Protein AF-A0A941V9C5-F1 (afdb_monomer_lite)

Secondary structure (DSSP, 8-state):
-HHHHHHHHHHHHHHHHHH-HHHHHHHHHHHHHHHHHHHHHHHHHHSTTS-HHHHHHHHHHHHHHHHHHHHHHHTS-HHHHHHHHHHHHHHHHHTTTT-SS--HHHHHHHHHHHHHHHHHHHHHHH--HHHHHHHHHHHHHHHHHHHHHHHHHHHHHHHHS-S-PPPTTEEEEEEEES---SHHHHHHHHHHHHHHHHHHHHHHT---PPEEEEEETTTEEEEEEEEHHHHHHHHHHHHHHHHHHHHT--TTS----S-TT--HHHHHHHHHHHHHHTT---SS--HHHHHHHHHHHHHHHHHHTT-SEEEETTEEEE--HHHHHHHHHS-------------PPPPP---------

Structure (mmCIF, N/CA/C/O backbone):
data_AF-A0A941V9C5-F1
#
_entry.id   AF-A0A941V9C5-F1
#
loop_
_atom_site.group_PDB
_atom_site.id
_atom_site.type_symbol
_atom_site.label_atom_id
_atom_site.label_alt_id
_atom_site.label_comp_id
_atom_site.label_asym_id
_atom_site.label_entity_id
_atom_site.label_seq_id
_atom_site.pdbx_PDB_ins_code
_atom_site.Cartn_x
_atom_site.Cartn_y
_atom_site.Cartn_z
_atom_site.occupancy
_atom_site.B_iso_or_equiv
_atom_site.auth_seq_id
_atom_site.auth_comp_id
_atom_site.auth_asym_id
_atom_site.auth_atom_id
_atom_site.pdbx_PDB_model_num
ATOM 1 N N . MET A 1 1 ? -16.749 6.839 3.064 1.00 51.66 1 MET A N 1
ATOM 2 C CA . MET A 1 1 ? -16.509 5.570 2.320 1.00 51.66 1 MET A CA 1
ATOM 3 C C . MET A 1 1 ? -15.604 5.764 1.098 1.00 51.66 1 MET A C 1
ATOM 5 O O . MET A 1 1 ? -14.561 5.126 1.047 1.00 51.66 1 MET A O 1
ATOM 9 N N . LEU A 1 2 ? -15.937 6.661 0.153 1.00 61.41 2 LEU A N 1
ATOM 10 C CA . LEU A 1 2 ? -15.158 6.871 -1.085 1.00 61.41 2 LEU A CA 1
ATOM 11 C C . LEU A 1 2 ? -13.709 7.350 -0.856 1.00 61.41 2 LEU A C 1
ATOM 13 O O . LEU A 1 2 ? -12.808 6.853 -1.522 1.00 61.41 2 LEU A O 1
ATOM 17 N N . GLN A 1 3 ? -13.457 8.274 0.083 1.00 67.88 3 GLN A N 1
ATOM 18 C CA . GLN A 1 3 ? -12.108 8.821 0.312 1.00 67.88 3 GLN A CA 1
ATOM 19 C C . GLN A 1 3 ? -11.153 7.808 0.959 1.00 67.88 3 GLN A C 1
ATOM 21 O O . GLN A 1 3 ? -10.037 7.635 0.476 1.00 67.88 3 GLN A O 1
ATOM 26 N N . THR A 1 4 ? -11.578 7.094 2.007 1.00 66.94 4 THR A N 1
ATOM 27 C CA . THR A 1 4 ? -10.776 6.028 2.638 1.00 66.94 4 THR A CA 1
ATOM 28 C C . THR A 1 4 ? -10.445 4.910 1.663 1.00 66.94 4 THR A C 1
ATOM 30 O O . THR A 1 4 ? -9.301 4.469 1.582 1.00 66.94 4 THR A O 1
ATOM 33 N N . GLN A 1 5 ? -11.449 4.443 0.915 1.00 70.50 5 GLN A N 1
ATOM 34 C CA . GLN A 1 5 ? -11.251 3.397 -0.081 1.00 70.50 5 GLN A CA 1
ATOM 35 C C . GLN A 1 5 ? -10.297 3.876 -1.174 1.00 70.50 5 GLN A C 1
ATOM 37 O O . GLN A 1 5 ? -9.420 3.119 -1.577 1.00 70.50 5 GLN A O 1
ATOM 42 N N . LEU A 1 6 ? -10.411 5.136 -1.605 1.00 75.44 6 LEU A N 1
ATOM 43 C CA . LEU A 1 6 ? -9.489 5.741 -2.560 1.00 75.44 6 LEU A CA 1
ATOM 44 C C . LEU A 1 6 ? -8.055 5.808 -2.015 1.00 75.44 6 LEU A C 1
ATOM 46 O O . LEU A 1 6 ? -7.141 5.364 -2.701 1.00 75.44 6 LEU A O 1
ATOM 50 N N . LEU A 1 7 ? -7.846 6.291 -0.788 1.00 78.06 7 LEU A N 1
ATOM 51 C CA . LEU A 1 7 ? -6.520 6.340 -0.159 1.00 78.06 7 LEU A CA 1
ATOM 52 C C . LEU A 1 7 ? -5.894 4.948 -0.030 1.00 78.06 7 LEU A C 1
ATOM 54 O O . LEU A 1 7 ? -4.760 4.753 -0.457 1.00 78.06 7 LEU A O 1
ATOM 58 N N . LYS A 1 8 ? -6.649 3.956 0.457 1.00 76.69 8 LYS A N 1
ATOM 59 C CA . LYS A 1 8 ? -6.178 2.563 0.549 1.00 76.69 8 LYS A CA 1
ATOM 60 C C . LYS A 1 8 ? -5.825 1.984 -0.821 1.00 76.69 8 LYS A C 1
ATOM 62 O O . LYS A 1 8 ? -4.818 1.294 -0.964 1.00 76.69 8 LYS A O 1
ATOM 67 N N . ARG A 1 9 ? -6.624 2.283 -1.851 1.00 78.31 9 ARG A N 1
ATOM 68 C CA . ARG A 1 9 ? -6.337 1.886 -3.242 1.00 78.31 9 ARG A CA 1
ATOM 69 C C . ARG A 1 9 ? -5.052 2.531 -3.749 1.00 78.31 9 ARG A C 1
ATOM 71 O O . ARG A 1 9 ? -4.238 1.840 -4.359 1.00 78.31 9 ARG A O 1
ATOM 78 N N . ILE A 1 10 ? -4.849 3.817 -3.469 1.00 83.75 10 ILE A N 1
ATOM 79 C CA . ILE A 1 10 ? -3.622 4.535 -3.823 1.00 83.75 10 ILE A CA 1
ATOM 80 C C . ILE A 1 10 ? -2.416 3.898 -3.129 1.00 83.75 10 ILE A C 1
ATOM 82 O O . ILE A 1 10 ? -1.437 3.583 -3.796 1.00 83.75 10 ILE A O 1
ATOM 86 N N . GLU A 1 11 ? -2.492 3.630 -1.826 1.00 83.88 11 GLU A N 1
ATOM 87 C CA . GLU A 1 11 ? -1.394 3.019 -1.067 1.00 83.88 11 GLU A CA 1
ATOM 88 C C . GLU A 1 11 ? -1.059 1.611 -1.547 1.00 83.88 11 GLU A C 1
ATOM 90 O O . GLU A 1 11 ? 0.110 1.300 -1.762 1.00 83.88 11 GLU A O 1
ATOM 95 N N . LYS A 1 12 ? -2.075 0.784 -1.804 1.00 83.19 12 LYS A N 1
ATOM 96 C CA . LYS A 1 12 ? -1.882 -0.549 -2.384 1.00 83.19 12 LYS A CA 1
ATOM 97 C C . LYS A 1 12 ? -1.238 -0.478 -3.771 1.00 83.19 12 LYS A C 1
ATOM 99 O O . LYS A 1 12 ? -0.392 -1.307 -4.092 1.00 83.19 12 LYS A O 1
ATOM 104 N N . THR A 1 13 ? -1.609 0.515 -4.578 1.00 84.75 13 THR A N 1
ATOM 105 C CA . THR A 1 13 ? -1.026 0.724 -5.913 1.00 84.75 13 THR A CA 1
ATOM 106 C C . THR A 1 13 ? 0.430 1.175 -5.824 1.00 84.75 13 THR A C 1
ATOM 108 O O . THR A 1 13 ? 1.279 0.637 -6.530 1.00 84.75 13 THR A O 1
ATOM 111 N N . LEU A 1 14 ? 0.741 2.112 -4.925 1.00 87.75 14 LEU A N 1
ATOM 112 C CA . LEU A 1 14 ? 2.112 2.552 -4.659 1.00 87.75 14 LEU A CA 1
ATOM 113 C C . LEU A 1 14 ? 2.981 1.403 -4.128 1.00 87.75 14 LEU A C 1
ATOM 115 O O . LEU A 1 14 ? 4.119 1.253 -4.559 1.00 87.75 14 LEU A O 1
ATOM 119 N N . ALA A 1 15 ? 2.439 0.551 -3.254 1.00 86.31 15 ALA A N 1
ATOM 120 C CA . ALA A 1 15 ? 3.135 -0.637 -2.766 1.00 86.31 15 ALA A CA 1
ATOM 121 C C . ALA A 1 15 ? 3.406 -1.655 -3.886 1.00 86.31 15 ALA A C 1
ATOM 123 O O . ALA A 1 15 ? 4.503 -2.199 -3.959 1.00 86.31 15 ALA A O 1
ATOM 124 N N . ALA A 1 16 ? 2.445 -1.882 -4.789 1.00 86.44 16 ALA A N 1
ATOM 125 C CA . ALA A 1 16 ? 2.638 -2.754 -5.949 1.00 86.44 16 ALA A CA 1
ATOM 126 C C . ALA A 1 16 ? 3.705 -2.212 -6.918 1.00 86.44 16 ALA A C 1
ATOM 128 O O . ALA A 1 16 ? 4.501 -2.984 -7.444 1.00 86.44 16 ALA A O 1
ATOM 129 N N . LEU A 1 17 ? 3.756 -0.889 -7.121 1.00 88.31 17 LEU A N 1
ATOM 130 C CA . LEU A 1 17 ? 4.821 -0.238 -7.891 1.00 88.31 17 LEU A CA 1
ATOM 131 C C . LEU A 1 17 ? 6.190 -0.415 -7.223 1.00 88.31 17 LEU A C 1
ATOM 133 O O . LEU A 1 17 ? 7.153 -0.755 -7.902 1.00 88.31 17 LEU A O 1
ATOM 137 N N . ALA A 1 18 ? 6.268 -0.230 -5.903 1.00 87.38 18 ALA A N 1
ATOM 138 C CA . ALA A 1 18 ? 7.507 -0.393 -5.144 1.00 87.38 18 ALA A CA 1
ATOM 139 C C . ALA A 1 18 ? 8.011 -1.846 -5.123 1.00 87.38 18 ALA A C 1
ATOM 141 O O . ALA A 1 18 ? 9.217 -2.069 -5.124 1.00 87.38 18 ALA A O 1
ATOM 142 N N . ALA A 1 19 ? 7.104 -2.827 -5.134 1.00 87.62 19 ALA A N 1
ATOM 143 C CA . ALA A 1 19 ? 7.446 -4.249 -5.157 1.00 87.62 19 ALA A CA 1
ATOM 144 C C . ALA A 1 19 ? 8.010 -4.728 -6.510 1.00 87.62 19 ALA A C 1
ATOM 146 O O . ALA A 1 19 ? 8.668 -5.764 -6.559 1.00 87.62 19 ALA A O 1
ATOM 147 N N . ALA A 1 20 ? 7.786 -3.986 -7.602 1.00 90.38 20 ALA A N 1
ATOM 148 C CA . ALA A 1 20 ? 8.291 -4.305 -8.940 1.00 90.38 20 ALA A CA 1
ATOM 149 C C . ALA A 1 20 ? 9.763 -3.864 -9.118 1.00 90.38 20 ALA A C 1
ATOM 151 O O . ALA A 1 20 ? 10.105 -3.048 -9.987 1.00 90.38 20 ALA A O 1
ATOM 152 N N . GLU A 1 21 ? 10.641 -4.360 -8.241 1.00 89.88 21 GLU A N 1
ATOM 153 C CA . GLU A 1 21 ? 12.050 -3.964 -8.179 1.00 89.88 21 GLU A CA 1
ATOM 154 C C . GLU A 1 21 ? 12.817 -4.359 -9.446 1.00 89.88 21 GLU A C 1
ATOM 156 O O . GLU A 1 21 ? 13.551 -3.534 -9.998 1.00 89.88 21 GLU A O 1
ATOM 161 N N . THR A 1 22 ? 12.633 -5.586 -9.946 1.00 90.88 22 THR A N 1
ATOM 162 C CA . THR A 1 22 ? 13.331 -6.064 -11.148 1.00 90.88 22 THR A CA 1
ATOM 163 C C . THR A 1 22 ? 12.905 -5.254 -12.366 1.00 90.88 22 THR A C 1
ATOM 165 O O . THR A 1 22 ? 13.758 -4.803 -13.129 1.00 90.88 22 THR A O 1
ATOM 168 N N . LEU A 1 23 ? 11.602 -5.016 -12.543 1.00 92.81 23 LEU A N 1
ATOM 169 C CA . LEU A 1 23 ? 11.064 -4.179 -13.613 1.00 92.81 23 LEU A CA 1
ATOM 170 C C . LEU A 1 23 ? 11.695 -2.786 -13.586 1.00 92.81 23 LEU A C 1
ATOM 172 O O . LEU A 1 23 ? 12.195 -2.320 -14.612 1.00 92.81 23 LEU A O 1
ATOM 176 N N . THR A 1 24 ? 11.723 -2.149 -12.416 1.00 91.50 24 THR A N 1
ATOM 177 C CA . THR A 1 24 ? 12.299 -0.809 -12.249 1.00 91.50 24 THR A CA 1
ATOM 178 C C . THR A 1 24 ? 13.790 -0.802 -12.591 1.00 91.50 24 THR A C 1
ATOM 180 O O . THR A 1 24 ? 14.239 0.028 -13.383 1.00 91.50 24 THR A O 1
ATOM 183 N N . GLN A 1 25 ? 14.554 -1.779 -12.094 1.00 91.25 25 GLN A N 1
ATOM 184 C CA . GLN A 1 25 ? 15.984 -1.917 -12.386 1.00 91.25 25 GLN A CA 1
ATOM 185 C C . GLN A 1 25 ? 16.270 -2.143 -13.878 1.00 91.25 25 GLN A C 1
ATOM 187 O O . GLN A 1 25 ? 17.200 -1.539 -14.426 1.00 91.25 25 GLN A O 1
ATOM 192 N N . VAL A 1 26 ? 15.485 -2.994 -14.550 1.00 92.12 26 VAL A N 1
ATOM 193 C CA . VAL A 1 26 ? 15.603 -3.251 -15.996 1.00 92.12 26 VAL A CA 1
ATOM 194 C C . VAL A 1 26 ? 15.341 -1.966 -16.767 1.00 92.12 26 VAL A C 1
ATOM 196 O O . VAL A 1 26 ? 16.162 -1.550 -17.586 1.00 92.12 26 VAL A O 1
ATOM 199 N N . VAL A 1 27 ? 14.205 -1.326 -16.494 1.00 93.69 27 VAL A N 1
ATOM 200 C CA . VAL A 1 27 ? 13.772 -0.105 -17.171 1.00 93.69 27 VAL A CA 1
ATOM 201 C C . VAL A 1 27 ? 14.797 1.012 -16.975 1.00 93.69 27 VAL A C 1
ATOM 203 O O . VAL A 1 27 ? 15.151 1.694 -17.938 1.00 93.69 27 VAL A O 1
ATOM 206 N N . ASP A 1 28 ? 15.343 1.176 -15.772 1.00 92.62 28 ASP A N 1
ATOM 207 C CA . ASP A 1 28 ? 16.386 2.163 -15.494 1.00 92.62 28 ASP A CA 1
ATOM 208 C C . ASP A 1 28 ? 17.701 1.859 -16.209 1.00 92.62 28 ASP A C 1
ATOM 210 O O . ASP A 1 28 ? 18.334 2.765 -16.759 1.00 92.62 28 ASP A O 1
ATOM 214 N N . SER A 1 29 ? 18.111 0.593 -16.240 1.00 91.06 29 SER A N 1
ATOM 215 C CA . SER A 1 29 ? 19.347 0.181 -16.908 1.00 91.06 29 SER A CA 1
ATOM 216 C C . SER A 1 29 ? 19.268 0.399 -18.420 1.00 91.06 29 SER A C 1
ATOM 218 O O . SER A 1 29 ? 20.209 0.920 -19.018 1.00 91.06 29 SER A O 1
ATOM 220 N N . ILE A 1 30 ? 18.124 0.090 -19.035 1.00 92.75 30 ILE A N 1
ATOM 221 C CA . ILE A 1 30 ? 17.880 0.343 -20.462 1.00 92.75 30 ILE A CA 1
ATOM 222 C C . ILE A 1 30 ? 17.760 1.850 -20.743 1.00 92.75 30 ILE A C 1
ATOM 224 O O . ILE A 1 30 ? 18.237 2.333 -21.769 1.00 92.75 30 ILE A O 1
ATOM 228 N N . ASN A 1 31 ? 17.200 2.637 -19.822 1.00 91.06 31 ASN A N 1
ATOM 229 C CA . ASN A 1 31 ? 17.161 4.092 -19.979 1.00 91.06 31 ASN A CA 1
ATOM 230 C C . ASN A 1 31 ? 18.547 4.745 -19.938 1.00 91.06 31 ASN A C 1
ATOM 232 O O . ASN A 1 31 ? 18.793 5.679 -20.696 1.00 91.06 31 ASN A O 1
ATOM 236 N N . LYS A 1 32 ? 19.492 4.228 -19.145 1.00 90.50 32 LYS A N 1
ATOM 237 C CA . LYS A 1 32 ? 20.888 4.704 -19.194 1.00 90.50 32 LYS A CA 1
ATOM 238 C C . LYS A 1 32 ? 21.515 4.493 -20.579 1.00 90.50 32 LYS A C 1
ATOM 240 O O . LYS A 1 32 ? 22.252 5.351 -21.060 1.00 90.50 32 LYS A O 1
ATOM 245 N N . ILE A 1 33 ? 21.187 3.381 -21.241 1.00 90.00 33 ILE A N 1
ATOM 246 C CA . ILE A 1 33 ? 21.605 3.097 -22.624 1.00 90.00 33 ILE A CA 1
ATOM 247 C C . ILE A 1 33 ? 20.986 4.126 -23.583 1.00 90.00 33 ILE A C 1
ATOM 249 O O . ILE A 1 33 ? 21.688 4.683 -24.427 1.00 90.00 33 ILE A O 1
ATOM 253 N N . ASN A 1 34 ? 19.699 4.441 -23.414 1.00 89.75 34 ASN A N 1
ATOM 254 C CA . ASN A 1 34 ? 19.008 5.471 -24.192 1.00 89.75 34 ASN A CA 1
ATOM 255 C C . ASN A 1 34 ? 19.668 6.856 -24.077 1.00 89.75 34 ASN A C 1
ATOM 257 O O . ASN A 1 3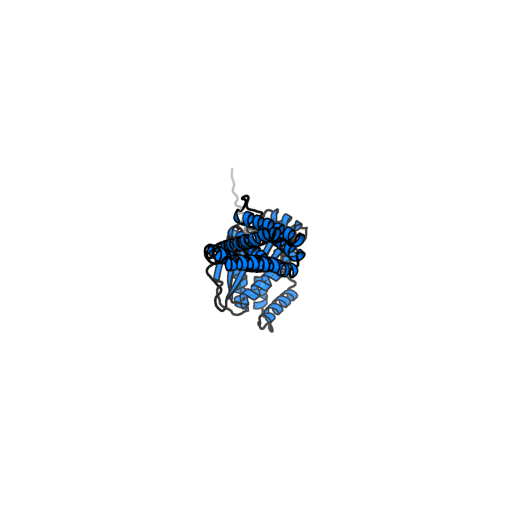4 ? 19.835 7.552 -25.077 1.00 89.75 34 ASN A O 1
ATOM 261 N N . ASP A 1 35 ? 20.066 7.260 -22.870 1.00 89.06 35 ASP A N 1
ATOM 262 C CA . ASP A 1 35 ? 20.742 8.541 -22.648 1.00 89.06 35 ASP A CA 1
ATOM 263 C C . ASP A 1 35 ? 22.095 8.598 -23.372 1.00 89.06 35 ASP A C 1
ATOM 265 O O . ASP A 1 35 ? 22.430 9.621 -23.981 1.00 89.06 35 ASP A O 1
ATOM 269 N N . GLY A 1 36 ? 22.823 7.476 -23.402 1.00 88.75 36 GLY A N 1
ATOM 270 C CA . GLY A 1 36 ? 24.022 7.307 -24.225 1.00 88.75 36 GLY A CA 1
ATOM 271 C C . GLY A 1 36 ? 23.734 7.487 -25.719 1.00 88.75 36 GLY A C 1
ATOM 272 O O . GLY A 1 36 ? 24.392 8.291 -26.380 1.00 88.75 36 GLY A O 1
ATOM 273 N N . ILE A 1 37 ? 22.698 6.822 -26.243 1.00 88.69 37 ILE A N 1
ATOM 274 C CA . ILE A 1 37 ? 22.283 6.948 -27.653 1.00 88.69 37 ILE A CA 1
ATOM 275 C C . ILE A 1 37 ? 21.905 8.397 -27.985 1.00 88.69 37 ILE A C 1
ATOM 277 O O . ILE A 1 37 ? 22.356 8.942 -28.990 1.00 88.69 37 ILE A O 1
ATOM 281 N N . LYS A 1 38 ? 21.120 9.065 -27.132 1.00 88.94 38 LYS A N 1
ATOM 282 C CA . LYS A 1 38 ? 20.740 10.475 -27.323 1.00 88.94 38 LYS A CA 1
ATOM 283 C C . LYS A 1 38 ? 21.950 11.405 -27.328 1.00 88.94 38 LYS A C 1
ATOM 285 O O . LYS A 1 38 ? 21.958 12.375 -28.086 1.00 88.94 38 LYS A O 1
ATOM 290 N N . SER A 1 39 ? 22.947 11.146 -26.483 1.00 89.50 39 SER A N 1
ATOM 291 C CA . SER A 1 39 ? 24.195 11.915 -26.455 1.00 89.50 39 SER A CA 1
ATOM 292 C C . SER A 1 39 ? 24.949 11.797 -27.783 1.00 89.50 39 SER A C 1
ATOM 294 O O . SER A 1 39 ? 25.317 12.812 -28.379 1.00 89.50 39 SER A O 1
ATOM 296 N N . GLU A 1 40 ? 25.084 10.577 -28.306 1.00 89.25 40 GLU A N 1
ATOM 297 C CA . GLU A 1 40 ? 25.742 10.329 -29.594 1.00 89.25 40 GLU A CA 1
ATOM 298 C C . GLU A 1 40 ? 24.956 10.905 -30.777 1.00 89.25 40 GLU A C 1
ATOM 300 O O . GLU A 1 40 ? 25.535 11.537 -31.658 1.00 89.25 40 GLU A O 1
ATOM 305 N N . LEU A 1 41 ? 23.624 10.803 -30.774 1.00 87.31 41 LEU A N 1
ATOM 306 C CA . LEU A 1 41 ? 22.784 11.437 -31.796 1.00 87.31 41 LEU A CA 1
ATOM 307 C C . LEU A 1 41 ? 22.931 12.966 -31.793 1.00 87.31 41 LEU A C 1
ATOM 309 O O . LEU A 1 41 ? 22.995 13.583 -32.857 1.00 87.31 41 LEU A O 1
ATOM 313 N N . LYS A 1 42 ? 23.044 13.596 -30.614 1.00 87.00 42 LYS A N 1
ATOM 314 C CA . LYS A 1 42 ? 23.348 15.034 -30.506 1.00 87.00 42 LYS A CA 1
ATOM 315 C C . LYS A 1 42 ? 24.740 15.363 -31.048 1.00 87.00 42 LYS A C 1
ATOM 317 O O . LYS A 1 42 ? 24.900 16.415 -31.664 1.00 87.00 42 LYS A O 1
ATOM 322 N N . SER A 1 43 ? 25.732 14.496 -30.830 1.00 85.38 43 SER A N 1
ATOM 323 C CA . SER A 1 43 ? 27.075 14.638 -31.412 1.00 85.38 43 SER A CA 1
ATOM 324 C C . SER A 1 43 ? 27.022 14.590 -32.941 1.00 85.38 43 SER A C 1
ATOM 326 O O . SER A 1 43 ? 27.560 15.482 -33.597 1.00 85.38 43 SER A O 1
ATOM 328 N N . ILE A 1 44 ? 26.295 13.625 -33.511 1.00 85.75 44 ILE A N 1
ATOM 329 C CA . ILE A 1 44 ? 26.090 13.503 -34.961 1.00 85.75 44 ILE A CA 1
ATOM 330 C C . ILE A 1 44 ? 25.428 14.766 -35.515 1.00 85.75 44 ILE A C 1
ATOM 332 O O . ILE A 1 44 ? 25.960 15.375 -36.438 1.00 85.75 44 ILE A O 1
ATOM 336 N N . ALA A 1 45 ? 24.321 15.206 -34.910 1.00 84.25 45 ALA A N 1
ATOM 337 C CA . ALA A 1 45 ? 23.566 16.375 -35.359 1.00 84.25 45 ALA A CA 1
ATOM 338 C C . ALA A 1 45 ? 24.370 17.687 -35.304 1.00 84.25 45 ALA A C 1
ATOM 340 O O . ALA A 1 45 ? 24.146 18.581 -36.114 1.00 84.25 45 ALA A O 1
ATOM 341 N N . ARG A 1 46 ? 25.310 17.822 -34.358 1.00 81.94 46 ARG A N 1
ATOM 342 C CA . ARG A 1 46 ? 26.177 19.009 -34.232 1.00 81.94 46 ARG A CA 1
ATOM 343 C C . ARG A 1 46 ? 27.361 18.996 -35.198 1.00 81.94 46 ARG A C 1
ATOM 345 O O . ARG A 1 46 ? 27.839 20.061 -35.574 1.00 81.94 46 ARG A O 1
ATOM 352 N N . ASN A 1 47 ? 27.833 17.812 -35.584 1.00 74.31 47 ASN A N 1
ATOM 353 C CA . ASN A 1 47 ? 29.038 17.629 -36.394 1.00 74.31 47 ASN A CA 1
ATOM 354 C C . ASN A 1 47 ? 28.738 17.328 -37.876 1.00 74.31 47 ASN A C 1
ATOM 356 O O . ASN A 1 47 ? 29.654 16.987 -38.618 1.00 74.31 47 ASN A O 1
ATOM 360 N N . THR A 1 48 ? 27.493 17.496 -38.342 1.00 63.00 48 THR A N 1
ATOM 361 C CA . THR A 1 48 ? 27.070 17.169 -39.722 1.00 63.00 48 THR A CA 1
ATOM 362 C C . THR A 1 48 ? 27.870 17.874 -40.824 1.00 63.00 48 THR A C 1
ATOM 364 O O . THR A 1 48 ? 27.869 17.403 -41.955 1.00 63.00 48 THR A O 1
ATOM 367 N N . ASN A 1 49 ? 28.584 18.961 -40.504 1.00 63.69 49 ASN A N 1
ATOM 368 C CA . ASN A 1 49 ? 29.369 19.746 -41.465 1.00 63.69 49 ASN A CA 1
ATOM 369 C C . ASN A 1 49 ? 30.890 19.692 -41.232 1.00 63.69 49 ASN A C 1
ATOM 371 O O . ASN A 1 49 ? 31.633 20.359 -41.951 1.00 63.69 49 ASN A O 1
ATOM 375 N N . GLN A 1 50 ? 31.375 18.957 -40.224 1.00 59.03 50 GLN A N 1
ATOM 376 C CA . GLN A 1 50 ? 32.797 18.923 -39.880 1.00 59.03 50 GLN A CA 1
ATOM 377 C C . GLN A 1 50 ? 33.245 17.499 -39.546 1.00 59.03 50 GLN A C 1
ATOM 379 O O . GLN A 1 50 ? 32.957 16.981 -38.471 1.00 59.03 50 GLN A O 1
ATOM 384 N N . ASP A 1 51 ? 34.040 16.943 -40.463 1.00 66.00 51 ASP A N 1
ATOM 385 C CA . ASP A 1 51 ? 34.857 15.740 -40.287 1.00 66.00 51 ASP A CA 1
ATOM 386 C C . ASP A 1 51 ? 34.079 14.405 -40.266 1.00 66.00 51 ASP A C 1
ATOM 388 O O . ASP A 1 51 ? 33.511 13.983 -39.257 1.00 66.00 51 ASP A O 1
ATOM 392 N N . GLY A 1 52 ? 34.098 13.694 -41.402 1.00 70.44 52 GLY A N 1
ATOM 393 C CA . GLY A 1 52 ? 33.447 12.386 -41.566 1.00 70.44 52 GLY A CA 1
ATOM 394 C C . GLY A 1 52 ? 33.947 11.314 -40.589 1.00 70.44 52 GLY A C 1
ATOM 395 O O . GLY A 1 52 ? 33.220 10.364 -40.296 1.00 70.44 52 GLY A O 1
ATOM 396 N N . SER A 1 53 ? 35.141 11.493 -40.011 1.00 77.19 53 SER A N 1
ATOM 397 C CA . SER A 1 53 ? 35.656 10.612 -38.960 1.00 77.19 53 SER A CA 1
ATOM 398 C C . SER A 1 53 ? 34.837 10.702 -37.664 1.00 77.19 53 SER A C 1
ATOM 400 O O . SER A 1 53 ? 34.586 9.682 -37.024 1.00 77.19 53 SER A O 1
ATOM 402 N N . LYS A 1 54 ? 34.329 11.890 -37.300 1.00 77.69 54 LYS A N 1
ATOM 403 C CA . LYS A 1 54 ? 33.496 12.087 -36.100 1.00 77.69 54 LYS A CA 1
ATOM 404 C C . LYS A 1 54 ? 32.115 11.466 -36.252 1.00 77.69 54 LYS A C 1
ATOM 406 O O . LYS A 1 54 ? 31.621 10.852 -35.310 1.00 77.69 54 LYS A O 1
ATOM 411 N N . PHE A 1 55 ? 31.523 11.583 -37.442 1.00 80.88 55 PHE A N 1
ATOM 412 C CA . PHE A 1 55 ? 30.268 10.909 -37.772 1.00 80.88 55 PHE A CA 1
ATOM 413 C C . PHE A 1 55 ? 30.402 9.390 -37.610 1.00 80.88 55 PHE A C 1
ATOM 415 O O . PHE A 1 55 ? 29.610 8.767 -36.901 1.00 80.88 55 PHE A O 1
ATOM 422 N N . GLN A 1 56 ? 31.446 8.806 -38.209 1.00 83.56 56 GLN A N 1
ATOM 423 C CA . GLN A 1 56 ? 31.688 7.368 -38.136 1.00 83.56 56 GLN A CA 1
ATOM 424 C C . GLN A 1 56 ? 31.955 6.902 -36.699 1.00 83.56 56 GLN A C 1
ATOM 426 O O . GLN A 1 56 ? 31.450 5.859 -36.288 1.00 83.56 56 GLN A O 1
ATOM 431 N N . ASN A 1 57 ? 32.699 7.687 -35.914 1.00 86.44 57 ASN A N 1
ATOM 432 C CA . ASN A 1 57 ? 32.971 7.377 -34.512 1.00 86.44 57 ASN A CA 1
ATOM 433 C C . ASN A 1 57 ? 31.686 7.350 -33.674 1.00 86.44 57 ASN A C 1
ATOM 435 O O . ASN A 1 57 ? 31.464 6.373 -32.965 1.00 86.44 57 ASN A O 1
ATOM 439 N N . SER A 1 58 ? 30.805 8.349 -33.797 1.00 85.56 58 SER A N 1
ATOM 440 C CA . SER A 1 58 ? 29.525 8.343 -33.072 1.00 85.56 58 SER A CA 1
ATOM 441 C C . SER A 1 58 ? 28.585 7.218 -33.532 1.00 85.56 58 SER A C 1
ATOM 443 O O . SER A 1 58 ? 27.917 6.607 -32.700 1.00 85.56 58 SER A O 1
ATOM 445 N N . ALA A 1 59 ? 28.565 6.870 -34.824 1.00 84.06 59 ALA A N 1
ATOM 446 C CA . ALA A 1 59 ? 27.803 5.717 -35.316 1.00 84.06 59 ALA A CA 1
ATOM 447 C C . ALA A 1 59 ? 28.322 4.385 -34.732 1.00 84.06 59 ALA A C 1
ATOM 449 O O . ALA A 1 59 ? 27.539 3.555 -34.264 1.00 84.06 59 ALA A O 1
ATOM 450 N N . ASN A 1 60 ? 29.645 4.206 -34.680 1.00 87.06 60 ASN A N 1
ATOM 451 C CA . ASN A 1 60 ? 30.275 3.042 -34.053 1.00 87.06 60 ASN A CA 1
ATOM 452 C C . ASN A 1 60 ? 30.011 2.994 -32.533 1.00 87.06 60 ASN A C 1
ATOM 454 O O . ASN A 1 60 ? 29.798 1.913 -31.972 1.00 87.06 60 ASN A O 1
ATOM 458 N N . SER A 1 61 ? 29.971 4.153 -31.866 1.00 88.19 61 SER A N 1
ATOM 459 C CA . SER A 1 61 ? 29.602 4.263 -30.450 1.00 88.19 61 SER A CA 1
ATOM 460 C C . SER A 1 61 ? 28.164 3.817 -30.205 1.00 88.19 61 SER A C 1
ATOM 462 O O . SER A 1 61 ? 27.932 3.039 -29.284 1.00 88.19 61 SER A O 1
ATOM 464 N N . ILE A 1 62 ? 27.204 4.218 -31.048 1.00 87.12 62 ILE A N 1
ATOM 465 C CA . ILE A 1 62 ? 25.808 3.756 -30.946 1.00 87.12 62 ILE A CA 1
ATOM 466 C C . ILE A 1 62 ? 25.734 2.230 -31.071 1.00 87.12 62 ILE A C 1
ATOM 468 O O . ILE A 1 62 ? 25.077 1.587 -30.253 1.00 87.12 62 ILE A O 1
ATOM 472 N N . HIS A 1 63 ? 26.447 1.630 -32.029 1.00 85.25 63 HIS A N 1
ATOM 473 C CA . HIS A 1 63 ? 26.509 0.169 -32.145 1.00 85.25 63 HIS A CA 1
ATOM 474 C C . HIS A 1 63 ? 27.084 -0.499 -30.890 1.00 85.25 63 HIS A C 1
ATOM 476 O O . HIS A 1 63 ? 26.546 -1.506 -30.433 1.00 85.25 63 HIS A O 1
ATOM 482 N N . SER A 1 64 ? 28.133 0.077 -30.302 1.00 86.06 64 SER A N 1
ATOM 483 C CA . SER A 1 64 ? 28.749 -0.435 -29.071 1.00 86.06 64 SER A CA 1
ATOM 484 C C . SER A 1 64 ? 27.818 -0.302 -27.858 1.00 86.06 64 SER A C 1
ATOM 486 O O . SER A 1 64 ? 27.710 -1.225 -27.053 1.00 86.06 64 SER A O 1
ATOM 488 N N . ILE A 1 65 ? 27.092 0.815 -27.753 1.00 86.75 65 ILE A N 1
ATOM 489 C CA . ILE A 1 65 ? 26.087 1.064 -26.710 1.00 86.75 65 ILE A CA 1
ATOM 490 C C . ILE A 1 65 ? 24.922 0.071 -26.837 1.00 86.75 65 ILE A C 1
ATOM 492 O O . ILE A 1 65 ? 24.496 -0.509 -25.840 1.00 86.75 65 ILE A O 1
ATOM 496 N N . LEU A 1 66 ? 24.442 -0.187 -28.056 1.00 84.38 66 LEU A N 1
ATOM 497 C CA . LEU A 1 66 ? 23.409 -1.196 -28.306 1.00 84.38 66 LEU A CA 1
ATOM 498 C C . LEU A 1 66 ? 23.913 -2.614 -28.017 1.00 84.38 66 LEU A C 1
ATOM 500 O O . LEU A 1 66 ? 23.164 -3.424 -27.484 1.00 84.38 66 LEU A O 1
ATOM 504 N N . ALA A 1 67 ? 25.182 -2.920 -28.289 1.00 82.31 67 ALA A N 1
ATOM 505 C CA . ALA A 1 67 ? 25.769 -4.208 -27.924 1.00 82.31 67 ALA A CA 1
ATOM 506 C C . ALA A 1 67 ? 25.823 -4.414 -26.397 1.00 82.31 67 ALA A C 1
ATOM 508 O O . ALA A 1 67 ? 25.649 -5.538 -25.921 1.00 82.31 67 ALA A O 1
ATOM 509 N N . ALA A 1 68 ? 25.993 -3.341 -25.615 1.00 83.06 68 ALA A N 1
ATOM 510 C CA . ALA A 1 68 ? 25.957 -3.401 -24.153 1.00 83.06 68 ALA A CA 1
ATOM 511 C C . ALA A 1 68 ? 24.571 -3.786 -23.598 1.00 83.06 68 ALA A C 1
ATOM 513 O O . ALA A 1 68 ? 24.494 -4.366 -22.513 1.00 83.06 68 ALA A O 1
ATOM 514 N N . LEU A 1 69 ? 23.490 -3.570 -24.361 1.00 86.19 69 LEU A N 1
ATOM 515 C CA . LEU A 1 69 ? 22.136 -3.994 -23.992 1.00 86.19 69 LEU A CA 1
ATOM 516 C C . LEU A 1 69 ? 22.063 -5.504 -23.748 1.00 86.19 69 LEU A C 1
ATOM 518 O O . LEU A 1 69 ? 21.358 -5.946 -22.848 1.00 86.19 69 LEU A O 1
ATOM 522 N N . LYS A 1 70 ? 22.842 -6.301 -24.490 1.00 85.62 70 LYS A N 1
ATOM 523 C CA . LYS A 1 70 ? 22.928 -7.753 -24.292 1.00 85.62 70 LYS A CA 1
ATOM 524 C C . LYS A 1 70 ? 23.424 -8.114 -22.895 1.00 85.62 70 LYS A C 1
ATOM 526 O O . LYS A 1 70 ? 22.899 -9.048 -22.295 1.00 85.62 70 LYS A O 1
ATOM 531 N N . LEU A 1 71 ? 24.412 -7.391 -22.370 1.00 84.00 71 LEU A N 1
ATOM 532 C CA . LEU A 1 71 ? 24.927 -7.626 -21.019 1.00 84.00 71 LEU A CA 1
ATOM 533 C C . LEU A 1 71 ? 23.855 -7.293 -19.981 1.00 84.00 71 LEU A C 1
ATOM 535 O O . LEU A 1 71 ? 23.590 -8.106 -19.101 1.00 84.00 71 LEU A O 1
ATOM 539 N N . THR A 1 72 ? 23.186 -6.149 -20.147 1.00 83.75 72 THR A N 1
ATOM 540 C CA . THR A 1 72 ? 22.097 -5.704 -19.271 1.00 83.75 72 THR A CA 1
ATOM 541 C C . THR A 1 72 ? 20.931 -6.686 -19.243 1.00 83.75 72 THR A C 1
ATOM 543 O O . THR A 1 72 ? 20.427 -7.001 -18.173 1.00 83.75 72 THR A O 1
ATOM 546 N N . THR A 1 73 ? 20.490 -7.201 -20.391 1.00 85.06 73 THR A N 1
ATOM 547 C CA . THR A 1 73 ? 19.348 -8.124 -20.426 1.00 85.06 73 THR A CA 1
ATOM 548 C C . THR A 1 73 ? 19.714 -9.537 -19.981 1.00 85.06 73 THR A C 1
ATOM 550 O O . THR A 1 73 ? 18.855 -10.234 -19.457 1.00 85.06 73 THR A O 1
ATOM 553 N N . SER A 1 74 ? 20.972 -9.962 -20.151 1.00 83.69 74 SER A N 1
ATOM 554 C CA . SER A 1 74 ? 21.429 -11.303 -19.745 1.00 83.69 74 SER A CA 1
ATOM 555 C C . SER A 1 74 ? 21.624 -11.441 -18.235 1.00 83.69 74 SER A C 1
ATOM 557 O O . SER A 1 74 ? 21.534 -12.546 -17.709 1.00 83.69 74 SER A O 1
ATOM 559 N N . SER A 1 75 ? 21.884 -10.341 -17.523 1.00 82.50 75 SER A N 1
ATOM 560 C CA . SER A 1 75 ? 22.011 -10.343 -16.060 1.00 82.50 75 SER A CA 1
ATOM 561 C C . SER A 1 75 ? 20.668 -10.399 -15.321 1.00 82.50 75 SER A C 1
ATOM 563 O O . SER A 1 75 ? 20.653 -10.399 -14.094 1.00 82.50 75 SER A O 1
ATOM 565 N N . ILE A 1 76 ? 19.544 -10.411 -16.043 1.00 85.12 76 ILE A N 1
ATOM 566 C CA . ILE A 1 76 ? 18.201 -10.242 -15.484 1.00 85.12 76 ILE A CA 1
ATOM 567 C C . ILE A 1 76 ? 17.367 -11.487 -15.797 1.00 85.12 76 ILE A C 1
ATOM 569 O O . ILE A 1 76 ? 17.329 -11.973 -16.926 1.00 85.12 76 ILE A O 1
ATOM 573 N N . SER A 1 77 ? 16.664 -12.000 -14.787 1.00 88.94 77 SER A N 1
ATOM 574 C CA . SER A 1 77 ? 15.703 -13.090 -14.954 1.00 88.94 77 SER A CA 1
ATOM 575 C C . SER A 1 77 ? 14.470 -12.610 -15.727 1.00 88.94 77 SER A C 1
ATOM 577 O O . SER A 1 77 ? 13.590 -11.958 -15.161 1.00 88.94 77 SER A O 1
ATOM 579 N N . ALA A 1 78 ? 14.368 -12.987 -17.006 1.00 89.12 78 ALA A N 1
ATOM 580 C CA . ALA A 1 78 ? 13.186 -12.718 -17.833 1.00 89.12 78 ALA A CA 1
ATOM 581 C C . ALA A 1 78 ? 11.897 -13.246 -17.177 1.00 89.12 78 ALA A C 1
ATOM 583 O O . ALA A 1 78 ? 10.869 -12.575 -17.176 1.00 89.12 78 ALA A O 1
ATOM 584 N N . ARG A 1 79 ? 11.964 -14.421 -16.536 1.00 90.69 79 ARG A N 1
ATOM 585 C CA . ARG A 1 79 ? 10.833 -15.001 -15.798 1.00 90.69 79 ARG A CA 1
ATOM 586 C C . ARG A 1 79 ? 10.357 -14.088 -14.668 1.00 90.69 79 ARG A C 1
ATOM 588 O O . ARG A 1 79 ? 9.154 -13.906 -14.516 1.00 90.69 79 ARG A O 1
ATOM 595 N N . THR A 1 80 ? 11.285 -13.545 -13.882 1.00 91.25 80 THR A N 1
ATOM 596 C CA . THR A 1 80 ? 10.959 -12.639 -12.770 1.00 91.25 80 THR A CA 1
ATOM 597 C C . THR A 1 80 ? 10.354 -11.346 -13.301 1.00 91.25 80 THR A C 1
ATOM 599 O O . THR A 1 80 ? 9.323 -10.916 -12.802 1.00 91.25 80 THR A O 1
ATOM 602 N N . LEU A 1 81 ? 10.920 -10.790 -14.376 1.00 93.00 81 LEU A N 1
ATOM 603 C CA . LEU A 1 81 ? 10.398 -9.589 -15.024 1.00 93.00 81 LEU A CA 1
ATOM 604 C C . LEU A 1 81 ? 8.938 -9.754 -15.474 1.00 93.00 81 LEU A C 1
ATOM 606 O O . LEU A 1 81 ? 8.098 -8.915 -15.160 1.00 93.00 81 LEU A O 1
ATOM 610 N N . PHE A 1 82 ? 8.612 -10.832 -16.193 1.00 94.12 82 PHE A N 1
ATOM 611 C CA . PHE A 1 82 ? 7.237 -11.060 -16.650 1.00 94.12 82 PHE A CA 1
ATOM 612 C C . PHE A 1 82 ? 6.266 -11.332 -15.498 1.00 94.12 82 PHE A C 1
ATOM 614 O O . PHE A 1 82 ? 5.104 -10.934 -15.579 1.00 94.12 82 PHE A O 1
ATOM 621 N N . LEU A 1 83 ? 6.736 -11.976 -14.426 1.00 92.94 83 LEU A N 1
ATOM 622 C CA . LEU A 1 83 ? 5.944 -12.189 -13.219 1.00 92.94 83 LEU A CA 1
ATOM 623 C C . LEU A 1 83 ? 5.626 -10.857 -12.526 1.00 92.94 83 LEU A C 1
ATOM 625 O O . LEU A 1 83 ? 4.456 -10.587 -12.280 1.00 92.94 83 LEU A O 1
ATOM 629 N N . GLU A 1 84 ? 6.614 -9.982 -12.328 1.00 93.25 84 GLU A N 1
ATOM 630 C CA . GLU A 1 84 ? 6.395 -8.645 -11.757 1.00 93.25 84 GLU A CA 1
ATOM 631 C C . GLU A 1 84 ? 5.481 -7.778 -12.637 1.00 93.25 84 GLU A C 1
ATOM 633 O O . GLU A 1 84 ? 4.614 -7.074 -12.125 1.00 93.25 84 GLU A O 1
ATOM 638 N N . ILE A 1 85 ? 5.605 -7.854 -13.969 1.00 93.69 85 ILE A N 1
ATOM 639 C CA . ILE A 1 85 ? 4.682 -7.164 -14.886 1.00 93.69 85 ILE A CA 1
ATOM 640 C C . ILE A 1 85 ? 3.246 -7.673 -14.692 1.00 93.69 85 ILE A C 1
ATOM 642 O O . ILE A 1 85 ? 2.308 -6.873 -14.668 1.00 93.69 85 ILE A O 1
ATOM 646 N N . ALA A 1 86 ? 3.051 -8.987 -14.560 1.00 90.69 86 ALA A N 1
ATOM 647 C CA . ALA A 1 86 ? 1.732 -9.573 -14.336 1.00 90.69 86 ALA A CA 1
ATOM 648 C C . ALA A 1 86 ? 1.154 -9.189 -12.962 1.00 90.69 86 ALA A C 1
ATOM 650 O O . ALA A 1 86 ? -0.024 -8.833 -12.869 1.00 90.69 86 ALA A O 1
ATOM 651 N N . GLU A 1 87 ? 1.976 -9.209 -11.913 1.00 89.00 87 GLU A N 1
ATOM 652 C CA . GLU A 1 87 ? 1.590 -8.806 -10.558 1.00 89.00 87 GLU A CA 1
ATOM 653 C C . GLU A 1 87 ? 1.233 -7.321 -10.488 1.00 89.00 87 GLU A C 1
ATOM 655 O O . GLU A 1 87 ? 0.179 -6.974 -9.950 1.00 89.00 87 GLU A O 1
ATOM 660 N N . LEU A 1 88 ? 2.032 -6.450 -11.112 1.00 90.38 88 LEU A N 1
ATOM 661 C CA . LEU A 1 88 ? 1.746 -5.020 -11.197 1.00 90.38 88 LEU A CA 1
ATOM 662 C C . LEU A 1 88 ? 0.409 -4.769 -11.901 1.00 90.38 88 LEU A C 1
ATOM 664 O O . LEU A 1 88 ? -0.425 -4.025 -11.388 1.00 90.38 88 LEU A O 1
ATOM 668 N N . ARG A 1 89 ? 0.155 -5.430 -13.038 1.00 89.19 89 ARG A N 1
ATOM 669 C CA . ARG A 1 89 ? -1.138 -5.333 -13.741 1.00 89.19 89 ARG A CA 1
ATOM 670 C C . ARG A 1 89 ? -2.293 -5.772 -12.859 1.00 89.19 89 ARG A C 1
ATOM 672 O O . ARG A 1 89 ? -3.301 -5.075 -12.784 1.00 89.19 89 ARG A O 1
ATOM 679 N N . SER A 1 90 ? -2.149 -6.913 -12.191 1.00 85.19 90 SER A N 1
ATOM 680 C CA . SER A 1 90 ? -3.162 -7.427 -11.270 1.00 85.19 90 SER A CA 1
ATOM 681 C C . SER A 1 90 ? -3.450 -6.424 -10.148 1.00 85.19 90 SER A C 1
ATOM 683 O O . SER A 1 90 ? -4.611 -6.128 -9.866 1.00 85.19 90 SER A O 1
ATOM 685 N N . GLY A 1 91 ? -2.405 -5.814 -9.578 1.00 81.56 91 GLY A N 1
ATOM 686 C CA . GLY A 1 91 ? -2.515 -4.750 -8.580 1.00 81.56 91 GLY A CA 1
ATOM 687 C C . GLY A 1 91 ? -3.257 -3.516 -9.097 1.00 81.56 91 GLY A C 1
ATOM 688 O O . GLY A 1 91 ? -4.181 -3.040 -8.435 1.00 81.56 91 GLY A O 1
ATOM 689 N N . LEU A 1 92 ? -2.915 -3.046 -10.302 1.00 83.44 92 LEU A N 1
ATOM 690 C CA . LEU A 1 92 ? -3.567 -1.909 -10.962 1.00 83.44 92 LEU A CA 1
ATOM 691 C C . LEU A 1 92 ? -5.055 -2.179 -11.235 1.00 83.44 92 LEU A C 1
ATOM 693 O O . LEU A 1 92 ? -5.891 -1.311 -10.988 1.00 83.44 92 LEU A O 1
ATOM 697 N N . TYR A 1 93 ? -5.404 -3.387 -11.690 1.00 79.75 93 TYR A N 1
ATOM 698 C CA . TYR A 1 93 ? -6.799 -3.782 -11.899 1.00 79.75 93 TYR A CA 1
ATOM 699 C C . TYR A 1 93 ? -7.568 -3.901 -10.582 1.00 79.75 93 TYR A C 1
ATOM 701 O O . TYR A 1 93 ? -8.670 -3.365 -10.462 1.00 79.75 93 TYR A O 1
ATOM 709 N N . ALA A 1 94 ? -6.996 -4.566 -9.575 1.00 74.44 94 ALA A N 1
ATOM 710 C CA . ALA A 1 94 ? -7.630 -4.748 -8.272 1.00 74.44 94 ALA A CA 1
ATOM 711 C C . ALA A 1 94 ? -7.904 -3.413 -7.562 1.00 74.44 94 ALA A C 1
ATOM 713 O O . ALA A 1 94 ? -8.895 -3.290 -6.844 1.00 74.44 94 ALA A O 1
ATOM 714 N N . ALA A 1 95 ? -7.064 -2.401 -7.782 1.00 67.75 95 ALA A N 1
ATOM 715 C CA . ALA A 1 95 ? -7.264 -1.067 -7.230 1.00 67.75 95 ALA A CA 1
ATOM 716 C C . ALA A 1 95 ? -8.459 -0.309 -7.849 1.00 67.75 95 ALA A C 1
ATOM 718 O O . ALA A 1 95 ? -8.879 0.698 -7.283 1.00 67.75 95 ALA A O 1
ATOM 719 N N . MET A 1 96 ? -9.029 -0.767 -8.974 1.00 66.94 96 MET A N 1
ATOM 720 C CA . MET A 1 96 ? -9.974 0.022 -9.783 1.00 66.94 96 MET A CA 1
ATOM 721 C C . MET A 1 96 ? -11.333 -0.623 -10.096 1.00 66.94 96 MET A C 1
ATOM 723 O O . MET A 1 96 ? -12.161 0.024 -10.733 1.00 66.94 96 MET A O 1
ATOM 727 N N . GLN A 1 97 ? -11.608 -1.840 -9.619 1.00 60.97 97 GLN A N 1
ATOM 728 C CA . GLN A 1 97 ? -12.800 -2.658 -9.943 1.00 60.97 97 GLN A CA 1
ATOM 729 C C . GLN A 1 97 ? -14.196 -2.017 -9.712 1.00 60.97 97 GLN A C 1
ATOM 731 O O . GLN A 1 97 ? -15.193 -2.618 -10.092 1.00 60.97 97 GLN A O 1
ATOM 736 N N . GLU A 1 98 ? -14.321 -0.813 -9.145 1.00 53.72 98 GLU A N 1
ATOM 737 C CA . GLU A 1 98 ? -15.631 -0.198 -8.838 1.00 53.72 98 GLU A CA 1
ATOM 738 C C . GLU A 1 98 ? -15.928 1.121 -9.574 1.00 53.72 98 GLU A C 1
ATOM 740 O O . GLU A 1 98 ? -16.997 1.703 -9.396 1.00 53.72 98 GLU A O 1
ATOM 745 N N . GLY A 1 99 ? -15.024 1.601 -10.432 1.00 52.41 99 GLY A N 1
ATOM 746 C CA . GLY A 1 99 ? -15.290 2.750 -11.300 1.00 52.41 99 GLY A CA 1
ATOM 747 C C . GLY A 1 99 ? -15.729 2.289 -12.688 1.00 52.41 99 GLY A C 1
ATOM 748 O O . GLY A 1 99 ? -14.918 1.753 -13.431 1.00 52.41 99 GLY A O 1
ATOM 749 N N . GLN A 1 100 ? -16.979 2.536 -13.093 1.00 46.50 100 GLN A N 1
ATOM 750 C CA . GLN A 1 100 ? -17.462 2.243 -14.459 1.00 46.50 100 GLN A CA 1
ATOM 751 C C . GLN A 1 100 ? -16.751 3.043 -15.576 1.00 46.50 100 GLN A C 1
ATOM 753 O O . GLN A 1 100 ? -17.109 2.915 -16.746 1.00 46.50 100 GLN A O 1
ATOM 758 N N . GLN A 1 101 ? -15.754 3.869 -15.253 1.00 55.50 101 GLN A N 1
ATOM 759 C CA . GLN A 1 101 ? -15.004 4.640 -16.235 1.00 55.50 101 GLN A CA 1
ATOM 760 C C . GLN A 1 101 ? -13.613 4.049 -16.442 1.00 55.50 101 GLN A C 1
ATOM 762 O O . GLN A 1 101 ? -12.863 3.822 -15.495 1.00 55.50 101 GLN A O 1
ATOM 767 N N . GLN A 1 102 ? -13.265 3.815 -17.708 1.00 56.88 102 GLN A N 1
ATOM 768 C CA . GLN A 1 102 ? -11.901 3.490 -18.107 1.00 56.88 102 GLN A CA 1
ATOM 769 C C . GLN A 1 102 ? -10.980 4.624 -17.654 1.00 56.88 102 GLN A C 1
ATOM 771 O O . GLN A 1 102 ? -11.041 5.736 -18.172 1.00 56.88 102 GLN A O 1
ATOM 776 N N . HIS A 1 103 ? -10.136 4.353 -16.666 1.00 73.56 103 HIS A N 1
ATOM 777 C CA . HIS A 1 103 ? -9.193 5.344 -16.178 1.00 73.56 103 HIS A CA 1
ATOM 778 C C . HIS A 1 103 ? -8.024 5.466 -17.162 1.00 73.56 103 HIS A C 1
ATOM 780 O O . HIS A 1 103 ? -7.194 4.559 -17.273 1.00 73.56 103 HIS A O 1
ATOM 786 N N . GLU A 1 104 ? -7.954 6.598 -17.870 1.00 80.81 104 GLU A N 1
ATOM 787 C CA . GLU A 1 104 ? -6.954 6.855 -18.917 1.00 80.81 104 GLU A CA 1
ATOM 788 C C . GLU A 1 104 ? -5.518 6.604 -18.433 1.00 80.81 104 GLU A C 1
ATOM 790 O O . GLU A 1 104 ? -4.742 5.950 -19.131 1.00 80.81 104 GLU A O 1
ATOM 795 N N . LEU A 1 105 ? -5.184 7.018 -17.205 1.00 80.69 105 LEU A N 1
ATOM 796 C CA . LEU A 1 105 ? -3.855 6.824 -16.616 1.00 80.69 105 LEU A CA 1
ATOM 797 C C . LEU A 1 105 ? -3.462 5.344 -16.497 1.00 80.69 105 LEU A C 1
ATOM 799 O O . LEU A 1 105 ? -2.372 4.966 -16.920 1.00 80.69 105 LEU A O 1
ATOM 803 N N . ILE A 1 106 ? -4.354 4.483 -15.997 1.00 84.06 106 ILE A N 1
ATOM 804 C CA . ILE A 1 106 ? -4.068 3.042 -15.881 1.00 84.06 106 ILE A CA 1
ATOM 805 C C . ILE A 1 106 ? -3.993 2.396 -17.259 1.00 84.06 106 ILE A C 1
ATOM 807 O O . ILE A 1 106 ? -3.115 1.572 -17.514 1.00 84.06 106 ILE A O 1
ATOM 811 N N . SER A 1 107 ? -4.881 2.794 -18.172 1.00 86.81 107 SER A N 1
ATOM 812 C CA . SER A 1 107 ? -4.836 2.301 -19.548 1.00 86.81 107 SER A CA 1
ATOM 813 C C . SER A 1 107 ? -3.517 2.667 -20.244 1.00 86.81 107 SER A C 1
ATOM 815 O O . SER A 1 107 ? -2.983 1.862 -21.008 1.00 86.81 107 SER A O 1
ATOM 817 N N . SER A 1 108 ? -2.955 3.839 -19.927 1.00 90.56 108 SER A N 1
ATOM 818 C CA . SER A 1 108 ? -1.647 4.280 -20.410 1.00 90.56 108 SER A CA 1
ATOM 819 C C . SER A 1 108 ? -0.525 3.407 -19.844 1.00 90.56 108 SER A C 1
ATOM 821 O O . SER A 1 108 ? 0.259 2.858 -20.618 1.00 90.56 108 SER A O 1
ATOM 823 N N . VAL A 1 109 ? -0.498 3.184 -18.522 1.00 92.50 109 VAL A N 1
ATOM 824 C CA . VAL A 1 109 ? 0.492 2.305 -17.868 1.00 92.50 109 VAL A CA 1
ATOM 825 C C . VAL A 1 109 ? 0.449 0.896 -18.465 1.00 92.50 109 VAL A C 1
ATOM 827 O O . VAL A 1 109 ? 1.481 0.377 -18.883 1.00 92.50 109 VAL A O 1
ATOM 830 N N . ASN A 1 110 ? -0.739 0.298 -18.584 1.00 91.81 110 ASN A N 1
ATOM 831 C CA . ASN A 1 110 ? -0.900 -1.047 -19.144 1.00 91.81 110 ASN A CA 1
ATOM 832 C C . ASN A 1 110 ? -0.412 -1.135 -20.595 1.00 91.81 110 ASN A C 1
ATOM 834 O O . ASN A 1 110 ? 0.318 -2.063 -20.936 1.00 91.81 110 ASN A O 1
ATOM 838 N N . ARG A 1 111 ? -0.732 -0.138 -21.429 1.00 93.62 111 ARG A N 1
ATOM 839 C CA . ARG A 1 111 ? -0.256 -0.083 -22.817 1.00 93.62 111 ARG A CA 1
ATOM 840 C C . ARG A 1 111 ? 1.270 -0.030 -22.895 1.00 93.62 111 ARG A C 1
ATOM 842 O O . ARG A 1 111 ? 1.857 -0.706 -23.735 1.00 93.62 111 ARG A O 1
ATOM 849 N N . GLN A 1 112 ? 1.912 0.753 -22.028 1.00 95.75 112 GLN A N 1
ATOM 850 C CA . GLN A 1 112 ? 3.374 0.829 -21.989 1.00 95.75 112 GLN A CA 1
ATOM 851 C C . GLN A 1 112 ? 4.006 -0.456 -21.452 1.00 95.75 112 GLN A C 1
ATOM 853 O O . GLN A 1 112 ? 5.035 -0.883 -21.970 1.00 95.75 112 GLN A O 1
ATOM 858 N N . LEU A 1 113 ? 3.375 -1.114 -20.474 1.00 95.62 113 LEU A N 1
ATOM 859 C CA . LEU A 1 113 ? 3.802 -2.433 -20.007 1.00 95.62 113 LEU A CA 1
ATOM 860 C C . LEU A 1 113 ? 3.712 -3.479 -21.126 1.00 95.62 113 LEU A C 1
ATOM 862 O O . LEU A 1 113 ? 4.621 -4.290 -21.251 1.00 95.62 113 LEU A O 1
ATOM 866 N N . ASP A 1 114 ? 2.646 -3.482 -21.934 1.00 95.31 114 ASP A N 1
ATOM 867 C CA . ASP A 1 114 ? 2.487 -4.393 -23.082 1.00 95.31 114 ASP A CA 1
ATOM 868 C C . ASP A 1 114 ? 3.537 -4.141 -24.161 1.00 95.31 114 ASP A C 1
ATOM 870 O O . ASP A 1 114 ? 4.183 -5.077 -24.641 1.00 95.31 114 ASP A O 1
ATOM 874 N N . PHE A 1 115 ? 3.733 -2.871 -24.517 1.00 96.81 115 PHE A N 1
ATOM 875 C CA . PHE A 1 115 ? 4.730 -2.482 -25.503 1.00 96.81 115 PHE A CA 1
ATOM 876 C C . PHE A 1 115 ? 6.140 -2.883 -25.055 1.00 96.81 115 PHE A C 1
ATOM 878 O O . PHE A 1 115 ? 6.872 -3.519 -25.813 1.00 96.81 115 PHE A O 1
ATOM 885 N N . PHE A 1 116 ? 6.499 -2.580 -23.804 1.00 97.19 116 PHE A N 1
ATOM 886 C CA . PHE A 1 116 ? 7.791 -2.946 -23.234 1.00 97.19 116 PHE A CA 1
ATOM 887 C C . PHE A 1 116 ? 7.984 -4.466 -23.156 1.00 97.19 116 PHE A C 1
ATOM 889 O O . PHE A 1 116 ? 9.016 -4.962 -23.597 1.00 97.19 116 PHE A O 1
ATOM 896 N N . ALA A 1 117 ? 6.993 -5.209 -22.654 1.00 96.00 117 ALA A N 1
ATOM 897 C CA . ALA A 1 117 ? 7.044 -6.667 -22.551 1.00 96.00 117 ALA A CA 1
ATOM 898 C C . ALA A 1 117 ? 7.272 -7.328 -23.920 1.00 96.00 117 ALA A C 1
ATOM 900 O O . ALA A 1 117 ? 8.145 -8.183 -24.060 1.00 96.00 117 ALA A O 1
ATOM 901 N N . THR A 1 118 ? 6.537 -6.877 -24.940 1.00 96.50 118 THR A N 1
ATOM 902 C CA . THR A 1 118 ? 6.655 -7.383 -26.315 1.00 96.50 118 THR A CA 1
ATOM 903 C C . THR A 1 118 ? 8.021 -7.054 -26.916 1.00 96.50 118 THR A C 1
ATOM 905 O O . THR A 1 118 ? 8.657 -7.906 -27.534 1.00 96.50 118 THR A O 1
ATOM 908 N N . ALA A 1 119 ? 8.503 -5.824 -26.722 1.00 95.56 119 ALA A N 1
ATOM 909 C CA . ALA A 1 119 ? 9.811 -5.410 -27.217 1.00 95.56 119 ALA A CA 1
ATOM 910 C C . ALA A 1 119 ? 10.959 -6.152 -26.513 1.00 95.56 119 ALA A C 1
ATOM 912 O O . ALA A 1 119 ? 11.947 -6.506 -27.157 1.00 95.56 119 ALA A O 1
ATOM 913 N N . TYR A 1 120 ? 10.819 -6.421 -25.213 1.00 95.25 120 TYR A N 1
ATOM 914 C CA . TYR A 1 120 ? 11.786 -7.189 -24.435 1.00 95.25 120 TYR A CA 1
ATOM 915 C C . TYR A 1 120 ? 11.856 -8.641 -24.909 1.00 95.25 120 TYR A C 1
ATOM 917 O O . TYR A 1 120 ? 12.950 -9.129 -25.184 1.00 95.25 120 TYR A O 1
ATOM 925 N N . ASP A 1 121 ? 10.708 -9.304 -25.075 1.00 94.38 121 ASP A N 1
ATOM 926 C CA . ASP A 1 121 ? 10.642 -10.681 -25.578 1.00 94.38 121 ASP A CA 1
ATOM 927 C C . ASP A 1 121 ? 11.262 -10.799 -26.980 1.00 94.38 121 ASP A C 1
ATOM 929 O O . ASP A 1 121 ? 12.155 -11.616 -27.223 1.00 94.38 121 ASP A O 1
ATOM 933 N N . ASN A 1 122 ? 10.888 -9.883 -27.882 1.00 94.25 122 ASN A N 1
ATOM 934 C CA . ASN A 1 122 ? 11.442 -9.829 -29.232 1.00 94.25 122 ASN A CA 1
ATOM 935 C C . ASN A 1 122 ? 12.967 -9.616 -29.235 1.00 94.25 122 ASN A C 1
ATOM 937 O O . ASN A 1 122 ? 13.685 -10.232 -30.028 1.00 94.25 122 ASN A O 1
ATOM 941 N N . TYR A 1 123 ? 13.479 -8.761 -28.345 1.00 94.06 123 TYR A N 1
ATOM 942 C CA . TYR A 1 123 ? 14.913 -8.525 -28.223 1.00 94.06 123 TYR A CA 1
ATOM 943 C C . TYR A 1 123 ? 15.660 -9.728 -27.642 1.00 94.06 123 TYR A C 1
ATOM 945 O O . TYR A 1 123 ? 16.721 -10.072 -28.157 1.00 94.06 123 TYR A O 1
ATOM 953 N N . ILE A 1 124 ? 15.127 -10.399 -26.618 1.00 92.06 124 ILE A N 1
ATOM 954 C CA . ILE A 1 124 ? 15.752 -11.608 -26.061 1.00 92.06 124 ILE A CA 1
ATOM 955 C C . ILE A 1 124 ? 15.858 -12.710 -27.122 1.00 92.06 124 ILE A C 1
ATOM 957 O O . ILE A 1 124 ? 16.891 -13.381 -27.184 1.00 92.06 124 ILE A O 1
ATOM 961 N N . ALA A 1 125 ? 14.838 -12.855 -27.974 1.00 91.12 125 ALA A N 1
ATOM 962 C CA . ALA A 1 125 ? 14.808 -13.854 -29.038 1.00 91.12 125 ALA A CA 1
ATOM 963 C C . ALA A 1 125 ? 15.826 -13.589 -30.165 1.00 91.12 125 ALA A C 1
ATOM 965 O O . ALA A 1 125 ? 16.459 -14.528 -30.646 1.00 91.12 125 ALA A O 1
ATOM 966 N N . HIS A 1 126 ? 16.005 -12.329 -30.583 1.00 89.88 126 HIS A N 1
ATOM 967 C CA . HIS A 1 126 ? 16.787 -11.997 -31.786 1.00 89.88 126 HIS A CA 1
ATOM 968 C C . HIS A 1 126 ? 18.129 -11.305 -31.504 1.00 89.88 126 HIS A C 1
ATOM 970 O O . HIS A 1 126 ? 19.078 -11.470 -32.267 1.00 89.88 126 HIS A O 1
ATOM 976 N N . GLN A 1 127 ? 18.224 -10.523 -30.426 1.00 88.06 127 GLN A N 1
ATOM 977 C CA . GLN A 1 127 ? 19.410 -9.762 -30.004 1.00 88.06 127 GLN A CA 1
ATOM 978 C C . GLN A 1 127 ? 20.035 -8.888 -31.110 1.00 88.06 127 GLN A C 1
ATOM 980 O O . GLN A 1 127 ? 21.254 -8.714 -31.169 1.00 88.06 127 GLN A O 1
ATOM 985 N N . THR A 1 128 ? 19.208 -8.330 -31.997 1.00 88.69 128 THR A N 1
ATOM 986 C CA . THR A 1 128 ? 19.642 -7.444 -33.088 1.00 88.69 128 THR A CA 1
ATOM 987 C C . THR A 1 128 ? 19.477 -5.969 -32.722 1.00 88.69 128 THR A C 1
ATOM 989 O O . THR A 1 128 ? 18.678 -5.612 -31.856 1.00 88.69 128 THR A O 1
ATOM 992 N N . ALA A 1 129 ? 20.197 -5.084 -33.420 1.00 83.50 129 ALA A N 1
ATOM 993 C CA . ALA A 1 129 ? 20.029 -3.633 -33.273 1.00 83.50 129 ALA A CA 1
ATOM 994 C C . ALA A 1 129 ? 18.601 -3.168 -33.627 1.00 83.50 129 ALA A C 1
ATOM 996 O O . ALA A 1 129 ? 18.073 -2.253 -32.999 1.00 83.50 129 ALA A O 1
ATOM 997 N N . GLU A 1 130 ? 17.962 -3.833 -34.593 1.00 88.25 130 GLU A N 1
ATOM 998 C CA . GLU A 1 130 ? 16.571 -3.582 -34.980 1.00 88.25 130 GLU A CA 1
ATOM 999 C C . GLU A 1 130 ? 15.594 -3.923 -33.847 1.00 88.25 130 GLU A C 1
ATOM 1001 O O . GLU A 1 130 ? 14.706 -3.131 -33.550 1.00 88.25 130 GLU A O 1
ATOM 1006 N N . ALA A 1 131 ? 15.798 -5.048 -33.152 1.00 90.12 131 ALA A N 1
ATOM 1007 C CA . ALA A 1 131 ? 14.986 -5.419 -31.994 1.00 90.12 131 ALA A CA 1
ATOM 1008 C C . ALA A 1 131 ? 15.313 -4.584 -30.739 1.00 90.12 131 ALA A C 1
ATOM 1010 O O . ALA A 1 131 ? 14.456 -4.393 -29.878 1.00 90.12 131 ALA A O 1
ATOM 1011 N N . ALA A 1 132 ? 16.537 -4.056 -30.636 1.00 90.12 132 ALA A N 1
ATOM 1012 C CA . ALA A 1 132 ? 16.974 -3.235 -29.509 1.00 90.12 132 ALA A CA 1
ATOM 1013 C C . ALA A 1 132 ? 16.272 -1.870 -29.463 1.00 90.12 132 ALA A C 1
ATOM 1015 O O . ALA A 1 132 ? 15.941 -1.379 -28.385 1.00 90.12 132 ALA A O 1
ATOM 1016 N N . LEU A 1 133 ? 16.031 -1.247 -30.620 1.00 88.19 133 LEU A N 1
ATOM 1017 C CA . LEU A 1 133 ? 15.480 0.106 -30.683 1.00 88.19 133 LEU A CA 1
ATOM 1018 C C . LEU A 1 133 ? 14.060 0.212 -30.076 1.00 88.19 133 LEU A C 1
ATOM 1020 O O . LEU A 1 133 ? 13.870 1.070 -29.209 1.00 88.19 133 LEU A O 1
ATOM 1024 N N . PRO A 1 134 ? 13.080 -0.649 -30.427 1.00 92.50 134 PRO A N 1
ATOM 1025 C CA . PRO A 1 134 ? 11.775 -0.670 -29.765 1.00 92.50 134 PRO A CA 1
ATOM 1026 C C . PRO A 1 134 ? 11.868 -0.899 -28.256 1.00 92.50 134 PRO A C 1
ATOM 1028 O O . PRO A 1 134 ? 11.114 -0.284 -27.506 1.00 92.50 134 PRO A O 1
ATOM 1031 N N . LEU A 1 135 ? 12.810 -1.732 -27.798 1.00 94.81 135 LEU A N 1
ATOM 1032 C CA . LEU A 1 135 ? 13.015 -1.992 -26.372 1.00 94.81 135 LEU A CA 1
ATOM 1033 C C . LEU A 1 135 ? 13.507 -0.738 -25.639 1.00 94.81 135 LEU A C 1
ATOM 1035 O O . LEU A 1 135 ? 12.975 -0.387 -24.587 1.00 94.81 135 LEU A O 1
ATOM 1039 N N . VAL A 1 136 ? 14.480 -0.027 -26.212 1.00 93.19 136 VAL A N 1
ATOM 1040 C CA . VAL A 1 136 ? 15.006 1.223 -25.645 1.00 93.19 136 VAL A CA 1
ATOM 1041 C C . VAL A 1 136 ? 13.922 2.302 -25.580 1.00 93.19 136 VAL A C 1
ATOM 1043 O O . V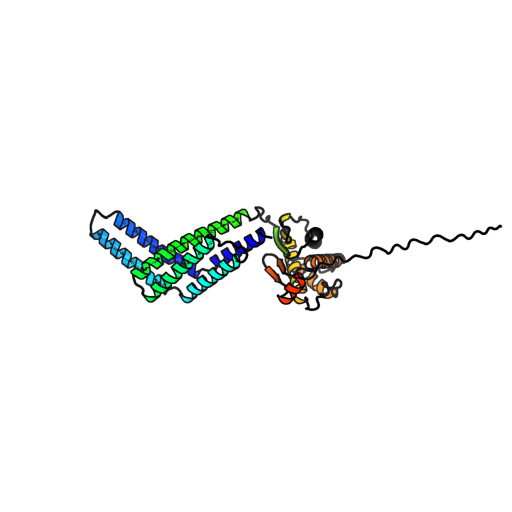AL A 1 136 ? 13.758 2.953 -24.546 1.00 93.19 136 VAL A O 1
ATOM 1046 N N . ILE A 1 137 ? 13.149 2.467 -26.657 1.00 92.44 137 ILE A N 1
ATOM 1047 C CA . ILE A 1 137 ? 12.030 3.419 -26.702 1.00 92.44 137 ILE A CA 1
ATOM 1048 C C . ILE A 1 137 ? 10.960 3.029 -25.677 1.00 92.44 137 ILE A C 1
ATOM 1050 O O . ILE A 1 137 ? 10.503 3.875 -24.911 1.00 92.44 137 ILE A O 1
ATOM 1054 N N . GLY A 1 138 ? 10.601 1.745 -25.616 1.00 95.44 138 GLY A N 1
ATOM 1055 C CA . GLY A 1 138 ? 9.580 1.234 -24.707 1.00 95.44 138 GLY A CA 1
ATOM 1056 C C . GLY A 1 138 ? 9.956 1.403 -23.245 1.00 95.44 138 GLY A C 1
ATOM 1057 O O . GLY A 1 138 ? 9.126 1.836 -22.452 1.00 95.44 138 GLY A O 1
ATOM 1058 N N . ALA A 1 139 ? 11.219 1.161 -22.891 1.00 95.38 139 ALA A N 1
ATOM 1059 C CA . ALA A 1 139 ? 11.723 1.414 -21.546 1.00 95.38 139 ALA A CA 1
ATOM 1060 C C . ALA A 1 139 ? 11.627 2.901 -21.171 1.00 95.38 139 ALA A C 1
ATOM 1062 O O . ALA A 1 139 ? 11.276 3.233 -20.038 1.00 95.38 139 ALA A O 1
ATOM 1063 N N . GLN A 1 140 ? 11.905 3.815 -22.105 1.00 94.81 140 GLN A N 1
ATOM 1064 C CA . GLN A 1 140 ? 11.769 5.250 -21.850 1.00 94.81 140 GLN A CA 1
ATOM 1065 C C . GLN A 1 140 ? 10.315 5.658 -21.634 1.00 94.81 140 GLN A C 1
ATOM 1067 O O . GLN A 1 140 ? 10.008 6.334 -20.650 1.00 94.81 140 GLN A O 1
ATOM 1072 N N . SER A 1 141 ? 9.425 5.258 -22.540 1.00 95.06 141 SER A N 1
ATOM 1073 C CA . SER A 1 141 ? 8.004 5.585 -22.445 1.00 95.06 141 SER A CA 1
ATOM 1074 C C . SER A 1 141 ? 7.376 4.992 -21.185 1.00 95.06 141 SER A C 1
ATOM 1076 O O . SER A 1 141 ? 6.624 5.685 -20.497 1.00 95.06 141 SER A O 1
ATOM 1078 N N . LEU A 1 142 ? 7.738 3.755 -20.829 1.00 96.25 142 LEU A N 1
ATOM 1079 C CA . LEU A 1 142 ? 7.296 3.116 -19.594 1.00 96.25 142 LEU A CA 1
ATOM 1080 C C . LEU A 1 142 ? 7.806 3.865 -18.360 1.00 96.25 142 LEU A C 1
ATOM 1082 O O . LEU A 1 142 ? 6.998 4.205 -17.503 1.00 96.25 142 LEU A O 1
ATOM 1086 N N . LYS A 1 143 ? 9.103 4.197 -18.288 1.00 95.31 143 LYS A N 1
ATOM 1087 C CA . LYS A 1 143 ? 9.664 4.963 -17.162 1.00 95.31 143 LYS A CA 1
ATOM 1088 C C . LYS A 1 143 ? 8.933 6.282 -16.947 1.00 95.31 143 LYS A C 1
ATOM 1090 O O . LYS A 1 143 ? 8.530 6.581 -15.828 1.00 95.31 143 LYS A O 1
ATOM 1095 N N . GLN A 1 144 ? 8.752 7.054 -18.016 1.00 94.25 144 GLN A N 1
ATOM 1096 C CA . GLN A 1 144 ? 8.071 8.342 -17.937 1.00 94.25 144 GLN A CA 1
ATOM 1097 C C . GLN A 1 144 ? 6.628 8.177 -17.442 1.00 94.25 144 GLN A C 1
ATOM 1099 O O . GLN A 1 144 ? 6.206 8.877 -16.527 1.00 94.25 144 GLN A O 1
ATOM 1104 N N . THR A 1 145 ? 5.908 7.194 -17.987 1.00 94.62 145 THR A N 1
ATOM 1105 C CA . THR A 1 145 ? 4.516 6.914 -17.605 1.00 94.62 145 THR A CA 1
ATOM 1106 C C . THR A 1 145 ? 4.407 6.462 -16.148 1.00 94.62 145 THR A C 1
ATOM 1108 O O . THR A 1 145 ? 3.494 6.889 -15.450 1.00 94.62 145 THR A O 1
ATOM 1111 N N . LEU A 1 146 ? 5.342 5.639 -15.660 1.00 93.69 146 LEU A N 1
ATOM 1112 C CA . LEU A 1 146 ? 5.374 5.213 -14.258 1.00 93.69 146 LEU A CA 1
ATOM 1113 C C . LEU A 1 146 ? 5.658 6.387 -13.313 1.00 93.69 146 LEU A C 1
ATOM 1115 O O . LEU A 1 146 ? 4.979 6.505 -12.298 1.00 93.69 146 LEU A O 1
ATOM 1119 N N . ILE A 1 147 ? 6.591 7.283 -13.661 1.00 93.25 147 ILE A N 1
ATOM 1120 C CA . ILE A 1 147 ? 6.894 8.488 -12.869 1.00 93.25 147 ILE A CA 1
ATOM 1121 C C . ILE A 1 147 ? 5.678 9.414 -12.799 1.00 93.25 147 ILE A C 1
ATOM 1123 O O . ILE A 1 147 ? 5.322 9.885 -11.719 1.00 93.25 147 ILE A O 1
ATOM 1127 N N . GLU A 1 148 ? 5.030 9.682 -13.932 1.00 91.94 148 GLU A N 1
ATOM 1128 C CA . GLU A 1 148 ? 3.832 10.527 -13.992 1.00 91.94 148 GLU A CA 1
ATOM 1129 C C . GLU A 1 148 ? 2.678 9.913 -13.203 1.00 91.94 148 GLU A C 1
ATOM 1131 O O . GLU A 1 148 ? 2.004 10.605 -12.440 1.00 91.94 148 GLU A O 1
ATOM 1136 N N . PHE A 1 149 ? 2.481 8.603 -13.341 1.00 91.56 149 PHE A N 1
ATOM 1137 C CA . PHE A 1 149 ? 1.449 7.878 -12.620 1.00 91.56 149 PHE A CA 1
ATOM 1138 C C . PHE A 1 149 ? 1.697 7.889 -11.109 1.00 91.56 149 PHE A C 1
ATOM 1140 O O . PHE A 1 149 ? 0.793 8.226 -10.347 1.00 91.56 149 PHE A O 1
ATOM 1147 N N . GLN A 1 150 ? 2.925 7.601 -10.673 1.00 91.62 150 GLN A N 1
ATOM 1148 C CA . GLN A 1 150 ? 3.313 7.681 -9.267 1.00 91.62 150 GLN A CA 1
ATOM 1149 C C . GLN A 1 150 ? 3.120 9.100 -8.721 1.00 91.62 150 GLN A C 1
ATOM 1151 O O . GLN A 1 150 ? 2.504 9.270 -7.674 1.00 91.62 150 GLN A O 1
ATOM 1156 N N . SER A 1 151 ? 3.563 10.118 -9.459 1.00 90.44 151 SER A N 1
ATOM 1157 C CA . SER A 1 151 ? 3.416 11.523 -9.063 1.00 90.44 151 SER A CA 1
ATOM 1158 C C . SER A 1 151 ? 1.944 11.925 -8.932 1.00 90.44 151 SER A C 1
ATOM 1160 O O . SER A 1 151 ? 1.573 12.632 -7.998 1.00 90.44 151 SER A O 1
ATOM 1162 N N . ALA A 1 152 ? 1.078 11.452 -9.834 1.00 88.19 152 ALA A N 1
ATOM 1163 C CA . ALA A 1 152 ? -0.361 11.678 -9.750 1.00 88.19 152 ALA A CA 1
ATOM 1164 C C . ALA A 1 152 ? -0.969 11.003 -8.510 1.00 88.19 152 ALA A C 1
ATOM 1166 O O . ALA A 1 152 ? -1.756 11.622 -7.795 1.00 88.19 152 ALA A O 1
ATOM 1167 N N . LEU A 1 153 ? -0.580 9.758 -8.220 1.00 87.62 153 LEU A N 1
ATOM 1168 C CA . LEU A 1 153 ? -1.018 9.039 -7.023 1.00 87.62 153 LEU A CA 1
ATOM 1169 C C . LEU A 1 153 ? -0.557 9.732 -5.736 1.00 87.62 153 LEU A C 1
ATOM 1171 O O . LEU A 1 153 ? -1.358 9.909 -4.820 1.00 87.62 153 LEU A O 1
ATOM 1175 N N . GLU A 1 154 ? 0.701 10.160 -5.673 1.00 87.81 154 GLU A N 1
ATOM 1176 C CA . GLU A 1 154 ? 1.265 10.894 -4.538 1.00 87.81 154 GLU A CA 1
ATOM 1177 C C . GLU A 1 154 ? 0.606 12.262 -4.359 1.00 87.81 154 GLU A C 1
ATOM 1179 O O . GLU A 1 154 ? 0.291 12.643 -3.233 1.00 87.81 154 GLU A O 1
ATOM 1184 N N . TYR A 1 155 ? 0.317 12.973 -5.451 1.00 85.06 155 TYR A N 1
ATOM 1185 C CA . TYR A 1 155 ? -0.435 14.224 -5.412 1.00 85.06 155 TYR A CA 1
ATOM 1186 C C . TYR A 1 155 ? -1.833 14.007 -4.830 1.00 85.06 155 TYR A C 1
ATOM 1188 O O . TYR A 1 155 ? -2.235 14.706 -3.899 1.00 85.06 155 TYR A O 1
ATOM 1196 N N . VAL A 1 156 ? -2.574 13.015 -5.330 1.00 83.50 156 VAL A N 1
ATOM 1197 C CA . VAL A 1 156 ? -3.907 12.691 -4.809 1.00 83.50 156 VAL A CA 1
ATOM 1198 C C . VAL A 1 156 ? -3.807 12.297 -3.333 1.00 83.50 156 VAL A C 1
ATOM 1200 O O . VAL A 1 156 ? -4.523 12.859 -2.507 1.00 83.50 156 VAL A O 1
ATOM 1203 N N . LYS A 1 157 ? -2.863 11.422 -2.968 1.00 83.88 157 LYS A N 1
ATOM 1204 C CA . LYS A 1 157 ? -2.601 11.046 -1.574 1.00 83.88 157 LYS A CA 1
ATOM 1205 C C . LYS A 1 157 ? -2.333 12.271 -0.703 1.00 83.88 157 LYS A C 1
ATOM 1207 O O . LYS A 1 157 ? -2.955 12.394 0.346 1.00 83.88 157 LYS A O 1
ATOM 1212 N N . GLY A 1 158 ? -1.459 13.179 -1.128 1.00 79.62 158 GLY A N 1
ATOM 1213 C CA . GLY A 1 158 ? -1.093 14.383 -0.382 1.00 79.62 158 GLY A CA 1
ATOM 1214 C C . GLY A 1 158 ? -2.270 15.330 -0.145 1.00 79.62 158 GLY A C 1
ATOM 1215 O O . GLY A 1 158 ? -2.377 15.900 0.933 1.00 79.62 158 GLY A O 1
ATOM 1216 N N . ASN A 1 159 ? -3.198 15.435 -1.099 1.00 78.75 159 ASN A N 1
ATOM 1217 C CA . ASN A 1 159 ? -4.414 16.242 -0.938 1.00 78.75 159 ASN A CA 1
ATOM 1218 C C . ASN A 1 159 ? -5.451 15.607 0.004 1.00 78.75 159 ASN A C 1
ATOM 1220 O O . ASN A 1 159 ? -6.295 16.314 0.549 1.00 78.75 159 ASN A O 1
ATOM 1224 N N . PHE A 1 160 ? -5.406 14.287 0.189 1.00 72.00 160 PHE A N 1
ATOM 1225 C CA . PHE A 1 160 ? -6.316 13.556 1.078 1.00 72.00 160 PHE A CA 1
ATOM 1226 C C . PHE A 1 160 ? -5.688 13.161 2.424 1.00 72.00 160 PHE A C 1
ATOM 1228 O O . PHE A 1 160 ? -6.399 12.665 3.300 1.00 72.00 160 PHE A O 1
ATOM 1235 N N . SER A 1 161 ? -4.379 13.360 2.593 1.00 64.75 161 SER A N 1
ATOM 1236 C CA . SER A 1 161 ? -3.659 13.076 3.833 1.00 64.75 161 SER A CA 1
ATOM 1237 C C . SER A 1 161 ? -3.858 14.228 4.815 1.00 64.75 161 SER A C 1
ATOM 1239 O O . SER A 1 161 ? -3.574 15.378 4.490 1.00 64.75 161 SER A O 1
ATOM 1241 N N . ASP A 1 162 ? -4.350 13.920 6.017 1.00 62.88 162 ASP A N 1
ATOM 1242 C CA . ASP A 1 162 ? -4.560 14.916 7.071 1.00 62.88 162 ASP A CA 1
ATOM 1243 C C . ASP A 1 162 ? -3.241 15.620 7.438 1.00 62.88 162 ASP A C 1
ATOM 1245 O O . ASP A 1 162 ? -2.200 14.982 7.596 1.00 62.88 162 ASP A O 1
ATOM 1249 N N . SER A 1 163 ? -3.292 16.941 7.614 1.00 55.03 163 SER A N 1
ATOM 1250 C CA . SER A 1 163 ? -2.147 17.803 7.953 1.00 55.03 163 SER A CA 1
ATOM 1251 C C . SER A 1 163 ? -1.666 17.677 9.404 1.00 55.03 163 SER A C 1
ATOM 1253 O O . SER A 1 163 ? -0.735 18.368 9.820 1.00 55.03 163 SER A O 1
ATOM 1255 N N . LEU A 1 164 ? -2.301 16.811 10.192 1.00 62.59 164 LEU A N 1
ATOM 1256 C CA . LEU A 1 164 ? -2.022 16.617 11.606 1.00 62.59 164 LEU A CA 1
ATOM 1257 C C . LEU A 1 164 ? -1.224 15.327 11.794 1.00 62.59 164 LEU A C 1
ATOM 1259 O O . LEU A 1 164 ? -1.781 14.234 11.740 1.00 62.59 164 LEU A O 1
ATOM 1263 N N . GLY A 1 165 ? 0.079 15.465 12.030 1.00 67.44 165 GLY A N 1
ATOM 1264 C CA . GLY A 1 165 ? 0.929 14.366 12.489 1.00 67.44 165 GLY A CA 1
ATOM 1265 C C . GLY A 1 165 ? 0.776 14.100 13.995 1.00 67.44 165 GLY A C 1
ATOM 1266 O O . GLY A 1 165 ? 0.156 14.903 14.705 1.00 67.44 165 GLY A O 1
ATOM 1267 N N . PRO A 1 166 ? 1.327 12.985 14.500 1.00 74.62 166 PRO A N 1
ATOM 1268 C CA . PRO A 1 166 ? 1.438 12.746 15.935 1.00 74.62 166 PRO A CA 1
ATOM 1269 C C . PRO A 1 166 ? 2.394 13.756 16.591 1.00 74.62 166 PRO A C 1
ATOM 1271 O O . PRO A 1 166 ? 3.406 14.144 16.004 1.00 74.62 166 PRO A O 1
ATOM 1274 N N . ASN A 1 167 ? 2.091 14.167 17.824 1.00 83.44 167 ASN A N 1
ATOM 1275 C CA . ASN A 1 167 ? 3.042 14.889 18.672 1.00 83.44 167 ASN A CA 1
ATOM 1276 C C . ASN A 1 167 ? 4.134 13.944 19.217 1.00 83.44 167 ASN A C 1
ATOM 1278 O O . ASN A 1 167 ? 4.026 12.727 19.112 1.00 83.44 167 ASN A O 1
ATOM 1282 N N . ALA A 1 168 ? 5.171 14.496 19.863 1.00 78.94 168 ALA A N 1
ATOM 1283 C CA . ALA A 1 168 ? 6.365 13.762 20.315 1.00 78.94 168 ALA A CA 1
ATOM 1284 C C . ALA A 1 168 ? 6.118 12.561 21.266 1.00 78.94 168 ALA A C 1
ATOM 1286 O O . ALA A 1 168 ? 7.024 11.756 21.445 1.00 78.94 168 ALA A O 1
ATOM 1287 N N . ASN A 1 169 ? 4.915 12.421 21.837 1.00 85.06 169 ASN A N 1
ATOM 1288 C CA . ASN A 1 169 ? 4.503 11.306 22.706 1.00 85.06 169 ASN A CA 1
ATOM 1289 C C . ASN A 1 169 ? 3.156 10.692 22.284 1.00 85.06 169 ASN A C 1
ATOM 1291 O O . ASN A 1 169 ? 2.499 10.022 23.081 1.00 85.06 169 ASN A O 1
ATOM 1295 N N . GLU A 1 170 ? 2.710 10.974 21.062 1.00 89.69 170 GLU A N 1
ATOM 1296 C CA . GLU A 1 170 ? 1.461 10.442 20.542 1.00 89.69 170 GLU A CA 1
ATOM 1297 C C . GLU A 1 170 ? 1.728 9.344 19.519 1.00 89.69 170 GLU A C 1
ATOM 1299 O O . GLU A 1 170 ? 2.679 9.405 18.741 1.00 89.69 170 GLU A O 1
ATOM 1304 N N . THR A 1 171 ? 0.834 8.364 19.482 1.00 91.31 171 THR A N 1
ATOM 1305 C CA . THR A 1 171 ? 0.775 7.362 18.417 1.00 91.31 171 THR A CA 1
ATOM 1306 C C . THR A 1 171 ? -0.610 7.372 17.784 1.00 91.31 171 THR A C 1
ATOM 1308 O O . THR A 1 171 ? -1.603 7.730 18.423 1.00 91.31 171 THR A O 1
ATOM 1311 N N . GLU A 1 172 ? -0.671 7.037 16.496 1.00 91.44 172 GLU A N 1
ATOM 1312 C CA . GLU A 1 172 ? -1.921 6.945 15.747 1.00 91.44 172 GLU A CA 1
ATOM 1313 C C . GLU A 1 172 ? -2.635 5.616 16.022 1.00 91.44 172 GLU A C 1
ATOM 1315 O O . GLU A 1 172 ? -2.028 4.547 15.967 1.00 91.44 172 GLU A O 1
ATOM 1320 N N . LEU A 1 173 ? -3.948 5.685 16.230 1.00 91.50 173 LEU A N 1
ATOM 1321 C CA . LEU A 1 173 ? -4.862 4.561 16.070 1.00 91.50 173 LEU A CA 1
ATOM 1322 C C . LEU A 1 173 ? -5.818 4.862 14.912 1.00 91.50 173 LEU A C 1
ATOM 1324 O O . LEU A 1 173 ? -6.565 5.843 14.938 1.00 91.50 173 LEU A O 1
ATOM 1328 N N . SER A 1 174 ? -5.799 3.993 13.906 1.00 91.12 174 SER A N 1
ATOM 1329 C CA . SER A 1 174 ? -6.718 3.982 12.772 1.00 91.12 174 SER A CA 1
ATOM 1330 C C . SER A 1 174 ? -7.649 2.780 12.903 1.00 91.12 174 SER A C 1
ATOM 1332 O O . SER A 1 174 ? -7.193 1.638 12.951 1.00 91.12 174 SER A O 1
ATOM 1334 N N . LEU A 1 175 ? -8.956 3.024 12.972 1.00 90.62 175 LEU A N 1
ATOM 1335 C CA . LEU A 1 175 ? -9.977 1.981 13.065 1.00 90.62 175 LEU A CA 1
ATOM 1336 C C . LEU A 1 175 ? -11.013 2.179 11.960 1.00 90.62 175 LEU A C 1
ATOM 1338 O O . LEU A 1 175 ? -11.568 3.266 11.807 1.00 90.62 175 LEU A O 1
ATOM 1342 N N . THR A 1 176 ? -11.287 1.116 11.207 1.00 90.12 176 THR A N 1
ATOM 1343 C CA . THR A 1 176 ? -12.373 1.062 10.221 1.00 90.12 176 THR A CA 1
ATOM 1344 C C . THR A 1 176 ? -13.385 -0.006 10.624 1.00 90.12 176 THR A C 1
ATOM 1346 O O . THR A 1 176 ? -13.024 -1.173 10.766 1.00 90.12 176 THR A O 1
ATOM 1349 N N . LEU A 1 177 ? -14.651 0.383 10.760 1.00 88.31 177 LEU A N 1
ATOM 1350 C CA . LEU A 1 177 ? -15.801 -0.500 10.941 1.00 88.31 177 LEU A CA 1
ATOM 1351 C C . LEU A 1 177 ? -16.675 -0.449 9.689 1.00 88.31 177 LEU A C 1
ATOM 1353 O O . LEU A 1 177 ? -17.060 0.630 9.231 1.00 88.31 177 LEU A O 1
ATOM 1357 N N . THR A 1 178 ? -16.984 -1.613 9.126 1.00 83.31 178 THR A N 1
ATOM 1358 C CA . THR A 1 178 ? -17.708 -1.695 7.849 1.00 83.31 178 THR A CA 1
ATOM 1359 C C . THR A 1 178 ? -19.216 -1.577 7.966 1.00 83.31 178 THR A C 1
ATOM 1361 O O . THR A 1 178 ? -19.852 -1.225 6.976 1.00 83.31 178 THR A O 1
ATOM 1364 N N . ARG A 1 179 ? -19.785 -1.839 9.145 1.00 82.25 179 ARG A N 1
ATOM 1365 C CA . ARG A 1 179 ? -21.229 -1.815 9.355 1.00 82.25 179 ARG A CA 1
ATOM 1366 C C . ARG A 1 179 ? -21.585 -0.849 10.474 1.00 82.25 179 ARG A C 1
ATOM 1368 O O . ARG A 1 179 ? -21.455 -1.182 11.645 1.00 82.25 179 ARG A O 1
ATOM 1375 N N . VAL A 1 180 ? -21.991 0.356 10.100 1.00 84.81 180 VAL A N 1
ATOM 1376 C CA . VAL A 1 180 ? -22.500 1.373 11.024 1.00 84.81 180 VAL A CA 1
ATOM 1377 C C . VAL A 1 180 ? -23.650 2.065 10.313 1.00 84.81 180 VAL A C 1
ATOM 1379 O O . VAL A 1 180 ? -23.439 2.984 9.520 1.00 84.81 180 VAL A O 1
ATOM 1382 N N . ASP A 1 181 ? -24.857 1.566 10.560 1.00 81.62 181 ASP A N 1
ATOM 1383 C CA . ASP A 1 181 ? -26.005 1.803 9.676 1.00 81.62 181 ASP A CA 1
ATOM 1384 C C . ASP A 1 181 ? -26.870 2.988 10.149 1.00 81.62 181 ASP A C 1
ATOM 1386 O O . ASP A 1 181 ? -27.750 3.461 9.426 1.00 81.62 181 ASP A O 1
ATOM 1390 N N . SER A 1 182 ? -26.620 3.505 11.358 1.00 85.25 182 SER A N 1
ATOM 1391 C CA . SER A 1 182 ? -27.358 4.629 11.939 1.00 85.25 182 SER A CA 1
ATOM 1392 C C . SER A 1 182 ? -26.455 5.624 12.673 1.00 85.25 182 SER A C 1
ATOM 1394 O O . SER A 1 182 ? -25.350 5.303 13.117 1.00 85.25 182 SER A O 1
ATOM 1396 N N . LEU A 1 183 ? -26.947 6.858 12.836 1.00 85.19 183 LEU A N 1
ATOM 1397 C CA . LEU A 1 183 ? -26.270 7.886 13.633 1.00 85.19 183 LEU A CA 1
ATOM 1398 C C . LEU A 1 183 ? -26.133 7.469 15.105 1.00 85.19 183 LEU A C 1
ATOM 1400 O O . LEU A 1 183 ? -25.122 7.756 15.740 1.00 85.19 183 LEU A O 1
ATOM 1404 N N . GLU A 1 184 ? -27.139 6.781 15.641 1.00 88.12 184 GLU A N 1
ATOM 1405 C CA . GLU A 1 184 ? -27.115 6.262 17.008 1.00 88.12 184 GLU A CA 1
ATOM 1406 C C . GLU A 1 184 ? -25.990 5.238 17.190 1.00 88.12 184 GLU A C 1
ATOM 1408 O O . GLU A 1 184 ? -25.199 5.339 18.130 1.00 88.12 184 GLU A O 1
ATOM 1413 N N . GLU A 1 185 ? -25.864 4.293 16.256 1.00 86.75 185 GLU A N 1
ATOM 1414 C CA . GLU A 1 185 ? -24.788 3.309 16.278 1.00 86.75 185 GLU A CA 1
ATOM 1415 C C . GLU A 1 185 ? -23.426 3.992 16.139 1.00 86.75 185 GLU A C 1
ATOM 1417 O O . GLU A 1 185 ? -22.509 3.707 16.906 1.00 86.75 185 GLU A O 1
ATOM 1422 N N . PHE A 1 186 ? -23.307 4.955 15.227 1.00 88.81 186 PHE A N 1
ATOM 1423 C CA . PHE A 1 186 ? -22.089 5.736 15.042 1.00 88.81 186 PHE A CA 1
ATOM 1424 C C . PHE A 1 186 ? -21.633 6.421 16.339 1.00 88.81 186 PHE A C 1
ATOM 1426 O O . PHE A 1 186 ? -20.477 6.278 16.744 1.00 88.81 186 PHE A O 1
ATOM 1433 N N . ILE A 1 187 ? -22.548 7.103 17.036 1.00 89.75 187 ILE A N 1
ATOM 1434 C CA . ILE A 1 187 ? -22.269 7.754 18.323 1.00 89.75 187 ILE A CA 1
ATOM 1435 C C . ILE A 1 187 ? -21.883 6.716 19.380 1.00 89.75 187 ILE A C 1
ATOM 1437 O O . ILE A 1 187 ? -20.905 6.913 20.101 1.00 89.75 187 ILE A O 1
ATOM 1441 N N . LYS A 1 188 ? -22.602 5.590 19.455 1.00 91.00 188 LYS A N 1
ATOM 1442 C CA . LYS A 1 188 ? -22.319 4.505 20.405 1.00 91.00 188 LYS A CA 1
ATOM 1443 C C . LYS A 1 188 ? -20.914 3.931 20.214 1.00 91.00 188 LYS A C 1
ATOM 1445 O O . LYS A 1 188 ? -20.203 3.722 21.196 1.00 91.00 188 LYS A O 1
ATOM 1450 N N . LYS A 1 189 ? -20.493 3.698 18.966 1.00 91.81 189 LYS A N 1
ATOM 1451 C CA . LYS A 1 189 ? -19.151 3.191 18.639 1.00 91.81 189 LYS A CA 1
ATOM 1452 C C . LYS A 1 189 ? -18.075 4.227 18.991 1.00 91.81 189 LYS A C 1
ATOM 1454 O O . LYS A 1 189 ? -17.100 3.880 19.649 1.00 91.81 189 LYS A O 1
ATOM 1459 N N . LEU A 1 190 ? -18.266 5.504 18.651 1.00 92.00 190 LEU A N 1
ATOM 1460 C CA . LEU A 1 190 ? -17.331 6.570 19.044 1.00 92.00 190 LEU A CA 1
ATOM 1461 C C . LEU A 1 190 ? -17.200 6.705 20.567 1.00 92.00 190 LEU A C 1
ATOM 1463 O O . LEU A 1 190 ? -16.087 6.805 21.086 1.00 92.00 190 LEU A O 1
ATOM 1467 N N . ALA A 1 191 ? -18.320 6.656 21.290 1.00 92.69 191 ALA A N 1
ATOM 1468 C CA . ALA A 1 191 ? -18.328 6.688 22.747 1.00 92.69 191 ALA A CA 1
ATOM 1469 C C . ALA A 1 191 ? -17.558 5.500 23.336 1.00 92.69 191 ALA A C 1
ATOM 1471 O O . ALA A 1 191 ? -16.755 5.690 24.244 1.00 92.69 191 ALA A O 1
ATOM 1472 N N . ALA A 1 192 ? -17.731 4.298 22.779 1.00 92.50 192 ALA A N 1
ATOM 1473 C CA . ALA A 1 192 ? -17.003 3.113 23.219 1.00 92.50 192 ALA A CA 1
ATOM 1474 C C . ALA A 1 192 ? -15.479 3.250 23.038 1.00 92.50 192 ALA A C 1
ATOM 1476 O O . ALA A 1 192 ? -14.733 2.866 23.937 1.00 92.50 192 ALA A O 1
ATOM 1477 N N . ILE A 1 193 ? -15.009 3.847 21.933 1.00 93.69 193 ILE A N 1
ATOM 1478 C CA . ILE A 1 193 ? -13.575 4.132 21.717 1.00 93.69 193 ILE A CA 1
ATOM 1479 C C . ILE A 1 193 ? -13.060 5.094 22.785 1.00 93.69 193 ILE A C 1
ATOM 1481 O O . ILE A 1 193 ? -12.037 4.829 23.415 1.00 93.69 193 ILE A O 1
ATOM 1485 N N . ASN A 1 194 ? -13.787 6.188 23.018 1.00 93.94 194 ASN A N 1
ATOM 1486 C CA . ASN A 1 194 ? -13.411 7.168 24.029 1.00 93.94 194 ASN A CA 1
ATOM 1487 C C . ASN A 1 194 ? -13.392 6.554 25.439 1.00 93.94 194 ASN A C 1
ATOM 1489 O O . ASN A 1 194 ? -12.463 6.804 26.199 1.00 93.94 194 ASN A O 1
ATOM 1493 N N . CYS A 1 195 ? -14.372 5.710 25.775 1.00 93.19 195 CYS A N 1
ATOM 1494 C CA . CYS A 1 195 ? -14.417 4.997 27.050 1.00 93.19 195 CYS A CA 1
ATOM 1495 C C . CYS A 1 195 ? -13.244 4.027 27.215 1.00 93.19 195 CYS A C 1
ATOM 1497 O O . CYS A 1 195 ? -12.648 3.997 28.285 1.00 93.19 195 CYS A O 1
ATOM 1499 N N . ILE A 1 196 ? -12.885 3.264 26.176 1.00 91.50 196 ILE A N 1
ATOM 1500 C CA . ILE A 1 196 ? -11.717 2.371 26.226 1.00 91.50 196 ILE A CA 1
ATOM 1501 C C . ILE A 1 196 ? -10.452 3.170 26.502 1.00 91.50 196 ILE A C 1
ATOM 1503 O O . ILE A 1 196 ? -9.692 2.827 27.402 1.00 91.50 196 ILE A O 1
ATOM 1507 N N . TYR A 1 197 ? -10.239 4.243 25.744 1.00 94.25 197 TYR A N 1
ATOM 1508 C CA . TYR A 1 197 ? -9.059 5.075 25.908 1.00 94.25 197 TYR A CA 1
ATOM 1509 C C . TYR A 1 197 ? -9.009 5.721 27.302 1.00 94.25 197 TYR A C 1
ATOM 1511 O O . TYR A 1 197 ? -7.986 5.633 27.973 1.00 94.25 197 TYR A O 1
ATOM 1519 N N . ALA A 1 198 ? -10.120 6.294 27.777 1.00 92.81 198 ALA A N 1
ATOM 1520 C CA . ALA A 1 198 ? -10.209 6.905 29.103 1.00 92.81 198 ALA A CA 1
ATOM 1521 C C . ALA A 1 198 ? -9.948 5.900 30.237 1.00 92.81 198 ALA A C 1
ATOM 1523 O O . ALA A 1 198 ? -9.239 6.219 31.188 1.00 92.81 198 ALA A O 1
ATOM 1524 N N . GLU A 1 199 ? -10.473 4.678 30.126 1.00 90.00 199 GLU A N 1
ATOM 1525 C CA . GLU A 1 199 ? -10.253 3.628 31.122 1.00 90.00 199 GLU A CA 1
ATOM 1526 C C . GLU A 1 199 ? -8.782 3.195 31.163 1.00 90.00 199 GLU A C 1
ATOM 1528 O O . GLU A 1 199 ? -8.186 3.088 32.232 1.00 90.00 199 GLU A O 1
ATOM 1533 N N . LEU A 1 200 ? -8.150 3.022 29.999 1.00 89.81 200 LEU A N 1
ATOM 1534 C CA . LEU A 1 200 ? -6.722 2.710 29.923 1.00 89.81 200 LEU A CA 1
ATOM 1535 C C . LEU A 1 200 ? -5.852 3.864 30.438 1.00 89.81 200 LEU A C 1
ATOM 1537 O O . LEU A 1 200 ? -4.865 3.617 31.124 1.00 89.81 200 LEU A O 1
ATOM 1541 N N . CYS A 1 201 ? -6.235 5.114 30.173 1.00 90.06 201 CYS A N 1
ATOM 1542 C CA . CYS A 1 201 ? -5.619 6.295 30.773 1.00 90.06 201 CYS A CA 1
ATOM 1543 C C . CYS A 1 201 ? -5.667 6.245 32.306 1.00 90.06 201 CYS A C 1
ATOM 1545 O O . CYS A 1 201 ? -4.641 6.460 32.948 1.00 90.06 201 CYS A O 1
ATOM 1547 N N . MET A 1 202 ? -6.820 5.907 32.896 1.00 87.94 202 MET A N 1
ATOM 1548 C CA . MET A 1 202 ? -6.951 5.764 34.351 1.00 87.94 202 MET A CA 1
ATOM 1549 C C . MET A 1 202 ? -6.049 4.651 34.896 1.00 87.94 202 MET A C 1
ATOM 1551 O O . MET A 1 202 ? -5.311 4.882 35.850 1.00 87.94 202 MET A O 1
ATOM 1555 N N . ILE A 1 203 ? -6.036 3.479 34.254 1.00 84.62 203 ILE A N 1
ATOM 1556 C CA . ILE A 1 203 ? -5.216 2.330 34.679 1.00 84.62 203 ILE A CA 1
ATOM 1557 C C . ILE A 1 203 ? -3.714 2.631 34.586 1.00 84.62 203 ILE A C 1
ATOM 1559 O O . ILE A 1 203 ? -2.943 2.208 35.446 1.00 84.62 203 ILE A O 1
ATOM 1563 N N . LEU A 1 204 ? -3.288 3.364 33.555 1.00 85.00 204 LEU A N 1
ATOM 1564 C CA . LEU A 1 204 ? -1.888 3.751 33.357 1.00 85.00 204 LEU A CA 1
ATOM 1565 C C . LEU A 1 204 ? -1.501 5.032 34.113 1.00 85.00 204 LEU A C 1
ATOM 1567 O O . LEU A 1 204 ? -0.335 5.423 34.070 1.00 85.00 204 LEU A O 1
ATOM 1571 N N . ASN A 1 205 ? -2.451 5.679 34.798 1.00 86.75 205 ASN A N 1
ATOM 1572 C CA . ASN A 1 205 ? -2.292 6.988 35.432 1.00 86.75 205 ASN A CA 1
ATOM 1573 C C . ASN A 1 205 ? -1.765 8.069 34.459 1.00 86.75 205 ASN A C 1
ATOM 1575 O O . ASN A 1 205 ? -0.862 8.846 34.775 1.00 86.75 205 ASN A O 1
ATOM 1579 N N . ILE A 1 206 ? -2.322 8.094 33.246 1.00 88.94 206 ILE A N 1
ATOM 1580 C CA . ILE A 1 206 ? -1.990 9.032 32.167 1.00 88.94 206 ILE A CA 1
ATOM 1581 C C . ILE A 1 206 ? -3.205 9.916 31.900 1.00 88.94 206 ILE A C 1
ATOM 1583 O O . ILE A 1 206 ? -4.296 9.422 31.643 1.00 88.94 206 ILE A O 1
ATOM 1587 N N . SER A 1 207 ? -3.012 11.235 31.906 1.00 85.25 207 SER A N 1
ATOM 1588 C CA . SER A 1 207 ? -4.065 12.212 31.606 1.00 85.25 207 SER A CA 1
ATOM 1589 C C . SER A 1 207 ? -3.719 12.968 30.328 1.00 85.25 207 SER A C 1
ATOM 1591 O O . SER A 1 207 ? -3.177 14.071 30.350 1.00 85.25 207 SER A O 1
ATOM 1593 N N . THR A 1 208 ? -3.958 12.332 29.184 1.00 86.12 208 THR A N 1
ATOM 1594 C CA . THR A 1 208 ? -3.738 12.939 27.865 1.00 86.12 208 THR A CA 1
ATOM 1595 C C . THR A 1 208 ? -4.996 12.758 27.036 1.00 86.12 208 THR A C 1
ATOM 1597 O O . THR A 1 208 ? -5.423 11.618 26.869 1.00 86.12 208 THR A O 1
ATOM 1600 N N . PRO A 1 209 ? -5.619 13.838 26.535 1.00 87.06 209 PRO A N 1
ATOM 1601 C CA . PRO A 1 209 ? -6.857 13.727 25.783 1.00 87.06 209 PRO A CA 1
ATOM 1602 C C . PRO A 1 209 ? -6.622 13.025 24.447 1.00 87.06 209 PRO A C 1
ATOM 1604 O O . PRO A 1 209 ? -5.574 13.172 23.822 1.00 87.06 209 PRO A O 1
ATOM 1607 N N . LEU A 1 210 ? -7.640 12.302 23.989 1.00 89.81 210 LEU A N 1
ATOM 1608 C CA . LEU A 1 210 ? -7.660 11.761 22.642 1.00 89.81 210 LEU A CA 1
ATOM 1609 C C . LEU A 1 210 ? -7.871 12.907 21.642 1.00 89.81 210 LEU A C 1
ATOM 1611 O O . LEU A 1 210 ? -8.838 13.664 21.749 1.00 89.81 210 LEU A O 1
ATOM 1615 N N . ARG A 1 211 ? -6.990 13.029 20.654 1.00 90.75 211 ARG A N 1
ATOM 1616 C CA . ARG A 1 211 ? -7.088 14.040 19.603 1.00 90.75 211 ARG A CA 1
ATOM 1617 C C . ARG A 1 211 ? -7.601 13.413 18.320 1.00 90.75 211 ARG A C 1
ATOM 1619 O O . ARG A 1 211 ? -7.040 12.449 17.809 1.00 90.75 211 ARG A O 1
ATOM 1626 N N . ILE A 1 212 ? -8.657 13.994 17.771 1.00 87.62 212 ILE A N 1
ATOM 1627 C CA . ILE A 1 212 ? -9.222 13.553 16.499 1.00 87.62 212 ILE A CA 1
ATOM 1628 C C . ILE A 1 212 ? -8.364 14.104 15.362 1.00 87.62 212 ILE A C 1
ATOM 1630 O O . ILE A 1 212 ? -8.168 15.313 15.263 1.00 87.62 212 ILE A O 1
ATOM 1634 N N . SER A 1 213 ? -7.861 13.209 14.514 1.00 84.25 213 SER A N 1
ATOM 1635 C CA . SER A 1 213 ? -7.300 13.577 13.213 1.00 84.25 213 SER A CA 1
ATOM 1636 C C . SER A 1 213 ? -8.408 13.618 12.172 1.00 84.25 213 SER A C 1
ATOM 1638 O O . SER A 1 213 ? -8.618 14.628 11.507 1.00 84.25 213 SER A O 1
ATOM 1640 N N . LYS A 1 214 ? -9.176 12.525 12.091 1.00 82.31 214 LYS A N 1
ATOM 1641 C CA . LYS A 1 214 ? -10.201 12.339 11.071 1.00 82.31 214 LYS A CA 1
ATOM 1642 C C . LYS A 1 214 ? -11.310 11.422 11.551 1.00 82.31 214 LYS A C 1
ATOM 1644 O O . LYS A 1 214 ? -11.050 10.423 12.221 1.00 82.31 214 LYS A O 1
ATOM 1649 N N . ILE A 1 215 ? -12.539 11.756 11.170 1.00 84.19 215 ILE A N 1
ATOM 1650 C CA . ILE A 1 215 ? -13.723 10.915 11.341 1.00 84.19 215 ILE A CA 1
ATOM 1651 C C . ILE A 1 215 ? -14.550 11.002 10.055 1.00 84.19 215 ILE A C 1
ATOM 1653 O O . ILE A 1 215 ? -14.874 12.099 9.604 1.00 84.19 215 ILE A O 1
ATOM 1657 N N . GLU A 1 216 ? -14.914 9.857 9.481 1.00 80.06 216 GLU A N 1
ATOM 1658 C CA . GLU A 1 216 ? -15.839 9.768 8.344 1.00 80.06 216 GLU A CA 1
ATOM 1659 C C . GLU A 1 216 ? -17.103 8.973 8.707 1.00 80.06 216 GLU A C 1
ATOM 1661 O O . GLU A 1 216 ? -17.040 7.981 9.435 1.00 80.06 216 GLU A O 1
ATOM 1666 N N . SER A 1 217 ? -18.252 9.399 8.166 1.00 69.25 217 SER A N 1
ATOM 1667 C CA . SER A 1 217 ? -19.548 8.713 8.274 1.00 69.25 217 SER A CA 1
ATOM 1668 C C . SER A 1 217 ? -19.891 7.903 7.003 1.00 69.25 217 SER A C 1
ATOM 1670 O O . SER A 1 217 ? -19.291 8.086 5.940 1.00 69.25 217 SER A O 1
ATOM 1672 N N . GLY A 1 218 ? -20.826 6.948 7.119 1.00 63.03 218 GLY A N 1
ATOM 1673 C CA . GLY A 1 218 ? -21.207 5.966 6.078 1.00 63.03 218 GLY A CA 1
ATOM 1674 C C . GLY A 1 218 ? -20.521 4.596 6.223 1.00 63.03 218 GLY A C 1
ATOM 1675 O O . GLY A 1 218 ? -21.044 3.578 5.797 1.00 63.03 218 GLY A O 1
ATOM 1676 N N . SER A 1 219 ? -19.36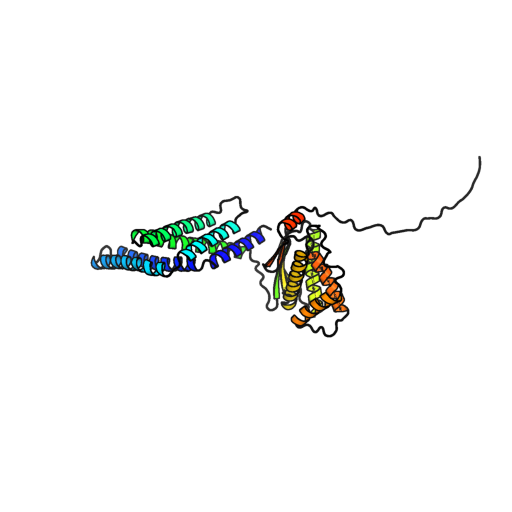9 4.590 6.883 1.00 70.94 219 SER A N 1
ATOM 1677 C CA . SER A 1 219 ? -18.656 3.466 7.500 1.00 70.94 219 SER A CA 1
ATOM 1678 C C . SER A 1 219 ? -17.801 4.133 8.571 1.00 70.94 219 SER A C 1
ATOM 1680 O O . SER A 1 219 ? -17.179 5.145 8.236 1.00 70.94 219 SER A O 1
ATOM 1682 N N . LEU A 1 220 ? -17.777 3.671 9.825 1.00 82.25 220 LEU A N 1
ATOM 1683 C CA . LEU A 1 220 ? -16.989 4.387 10.834 1.00 82.25 220 LEU A CA 1
ATOM 1684 C C . LEU A 1 220 ? -15.505 4.204 10.520 1.00 82.25 220 LEU A C 1
ATOM 1686 O O . LEU A 1 220 ? -14.938 3.150 10.791 1.00 82.25 220 LEU A O 1
ATOM 1690 N N . TRP A 1 221 ? -14.884 5.241 9.966 1.00 86.69 221 TRP A N 1
ATOM 1691 C CA . TRP A 1 221 ? -13.437 5.360 9.899 1.00 86.69 221 TRP A CA 1
ATOM 1692 C C . TRP A 1 221 ? -12.999 6.489 10.808 1.00 86.69 221 TRP A C 1
ATOM 1694 O O . TRP A 1 221 ? -13.490 7.614 10.707 1.00 86.69 221 TRP A O 1
ATOM 1704 N N . ILE A 1 222 ? -12.080 6.168 11.701 1.00 88.31 222 ILE A N 1
ATOM 1705 C CA . ILE A 1 222 ? -11.559 7.082 12.698 1.00 88.31 222 ILE A CA 1
ATOM 1706 C C . ILE A 1 222 ? -10.041 6.968 12.715 1.00 88.31 222 ILE A C 1
ATOM 1708 O O . ILE A 1 222 ? -9.496 5.869 12.803 1.00 88.31 222 ILE A O 1
ATOM 1712 N N . ARG A 1 223 ? -9.379 8.124 12.645 1.00 88.44 223 ARG A N 1
ATOM 1713 C CA . ARG A 1 223 ? -7.951 8.301 12.915 1.00 88.44 223 ARG A CA 1
ATOM 1714 C C . ARG A 1 223 ? -7.806 9.241 14.096 1.00 88.44 223 ARG A C 1
ATOM 1716 O O . ARG A 1 223 ? -8.273 10.384 14.055 1.00 88.44 223 ARG A O 1
ATOM 1723 N N . ILE A 1 224 ? -7.173 8.751 15.145 1.00 91.38 224 ILE A N 1
ATOM 1724 C CA . ILE A 1 224 ? -7.022 9.439 16.425 1.00 91.38 224 ILE A CA 1
ATOM 1725 C C . ILE A 1 224 ? -5.584 9.334 16.898 1.00 91.38 224 ILE A C 1
ATOM 1727 O O . ILE A 1 224 ? -4.903 8.347 16.634 1.00 91.38 224 ILE A O 1
ATOM 1731 N N . PHE A 1 225 ? -5.147 10.357 17.617 1.00 92.69 225 PHE A N 1
ATOM 1732 C CA . PHE A 1 225 ? -3.860 10.402 18.285 1.00 92.69 225 PHE A CA 1
ATOM 1733 C C . PHE A 1 225 ? -4.084 10.416 19.791 1.00 92.69 225 PHE A C 1
ATOM 1735 O O . PHE A 1 225 ? -4.951 11.132 20.294 1.00 92.69 225 PHE A O 1
ATOM 1742 N N . GLY A 1 226 ? -3.306 9.623 20.509 1.00 92.44 226 GLY A N 1
ATOM 1743 C CA . GLY A 1 226 ? -3.306 9.589 21.966 1.00 92.44 226 GLY A CA 1
ATOM 1744 C C . GLY A 1 226 ? -1.938 9.170 22.475 1.00 92.44 226 GLY A C 1
ATOM 1745 O O . GLY A 1 226 ? -1.052 8.884 21.670 1.00 92.44 226 GLY A O 1
ATOM 1746 N N . ASP A 1 227 ? -1.770 9.127 23.796 1.00 94.56 227 ASP A N 1
ATOM 1747 C CA . ASP A 1 227 ? -0.507 8.708 24.408 1.00 94.56 227 ASP A CA 1
ATOM 1748 C C . ASP A 1 227 ? -0.063 7.338 23.872 1.00 94.56 227 ASP A C 1
ATOM 1750 O O . ASP A 1 227 ? -0.859 6.396 23.817 1.00 94.56 227 ASP A O 1
ATOM 1754 N N . THR A 1 228 ? 1.210 7.232 23.481 1.00 92.25 228 THR A N 1
ATOM 1755 C CA . THR A 1 228 ? 1.777 6.032 22.850 1.00 92.25 228 THR A CA 1
ATOM 1756 C C . THR A 1 228 ? 1.487 4.751 23.630 1.00 92.25 228 THR A C 1
ATOM 1758 O O . THR A 1 228 ? 1.045 3.766 23.043 1.00 92.25 228 THR A O 1
ATOM 1761 N N . LYS A 1 229 ? 1.653 4.750 24.960 1.00 90.25 229 LYS A N 1
ATOM 1762 C CA . LYS A 1 229 ? 1.440 3.539 25.771 1.00 90.25 229 LYS A CA 1
ATOM 1763 C C . LYS A 1 229 ? -0.032 3.148 25.816 1.00 90.25 229 LYS A C 1
ATOM 1765 O O . LYS A 1 229 ? -0.363 1.963 25.756 1.00 90.25 229 LYS A O 1
ATOM 1770 N N . VAL A 1 230 ? -0.913 4.143 25.921 1.00 92.31 230 VAL A N 1
ATOM 1771 C CA . VAL A 1 230 ? -2.365 3.931 25.960 1.00 92.31 230 VAL A CA 1
ATOM 1772 C C . VAL A 1 230 ? -2.860 3.396 24.616 1.00 92.31 230 VAL A C 1
ATOM 1774 O O . VAL A 1 230 ? -3.616 2.425 24.584 1.00 92.31 230 VAL A O 1
ATOM 1777 N N . ILE A 1 231 ? -2.404 3.986 23.508 1.00 93.62 231 ILE A N 1
ATOM 1778 C CA . ILE A 1 231 ? -2.774 3.583 22.146 1.00 93.62 231 ILE A CA 1
ATOM 1779 C C . ILE A 1 231 ? -2.257 2.184 21.804 1.00 93.62 231 ILE A C 1
ATOM 1781 O O . ILE A 1 231 ? -3.018 1.374 21.266 1.00 93.62 231 ILE A O 1
ATOM 1785 N N . ASP A 1 232 ? -1.016 1.855 22.161 1.00 89.62 232 ASP A N 1
ATOM 1786 C CA . ASP A 1 232 ? -0.459 0.514 21.953 1.00 89.62 232 ASP A CA 1
ATOM 1787 C C . ASP A 1 232 ? -1.286 -0.548 22.684 1.00 89.62 232 ASP A C 1
ATOM 1789 O O . ASP A 1 232 ? -1.636 -1.596 22.126 1.00 89.62 232 ASP A O 1
ATOM 1793 N N . LEU A 1 233 ? -1.655 -0.264 23.933 1.00 87.31 233 LEU A N 1
ATOM 1794 C CA . LEU A 1 233 ? -2.464 -1.166 24.737 1.00 87.31 233 LEU A CA 1
ATOM 1795 C C . LEU A 1 233 ? -3.895 -1.288 24.187 1.00 87.31 233 LEU A C 1
ATOM 1797 O O . LEU A 1 233 ? -4.399 -2.405 24.041 1.00 87.31 233 LEU A O 1
ATOM 1801 N N . ALA A 1 234 ? -4.524 -0.171 23.807 1.00 90.56 234 ALA A N 1
ATOM 1802 C CA . ALA A 1 234 ? -5.840 -0.154 23.165 1.00 90.56 234 ALA A CA 1
ATOM 1803 C C . ALA A 1 234 ? -5.846 -0.988 21.876 1.00 90.56 234 ALA A C 1
ATOM 1805 O O . ALA A 1 234 ? -6.744 -1.807 21.672 1.00 90.56 234 ALA A O 1
ATOM 1806 N N . THR A 1 235 ? -4.805 -0.850 21.053 1.00 90.56 235 THR A N 1
ATOM 1807 C CA . THR A 1 235 ? -4.616 -1.621 19.819 1.00 90.56 235 THR A CA 1
ATOM 1808 C C . THR A 1 235 ? -4.563 -3.118 20.120 1.00 90.56 235 THR A C 1
ATOM 1810 O O . THR A 1 235 ? -5.336 -3.890 19.552 1.00 90.56 235 THR A O 1
ATOM 1813 N N . LYS A 1 236 ? -3.733 -3.549 21.083 1.00 85.38 236 LYS A N 1
ATOM 1814 C CA . LYS A 1 236 ? -3.645 -4.963 21.501 1.00 85.38 236 LYS A CA 1
ATOM 1815 C C . LYS A 1 236 ? -4.980 -5.521 22.012 1.00 85.38 236 LYS A C 1
ATOM 1817 O O . LYS A 1 236 ? -5.261 -6.711 21.824 1.00 85.38 236 LYS A O 1
ATOM 1822 N N . PHE A 1 237 ? -5.792 -4.705 22.687 1.00 84.38 237 PHE A N 1
ATOM 1823 C CA . PHE A 1 237 ? -7.127 -5.107 23.137 1.00 84.38 237 PHE A CA 1
ATOM 1824 C C . PHE A 1 237 ? -8.108 -5.255 21.981 1.00 84.38 237 PHE A C 1
ATOM 1826 O O . PHE A 1 237 ? -8.756 -6.297 21.882 1.00 84.38 237 PHE A O 1
ATOM 1833 N N . LEU A 1 238 ? -8.167 -4.266 21.089 1.00 86.88 238 LEU A N 1
ATOM 1834 C CA . LEU A 1 238 ? -9.019 -4.293 19.903 1.00 86.88 238 LEU A CA 1
ATOM 1835 C C . LEU A 1 238 ? -8.684 -5.491 19.009 1.00 86.88 238 LEU A C 1
ATOM 1837 O O . LEU A 1 238 ? -9.575 -6.263 18.669 1.00 86.88 238 LEU A O 1
ATOM 1841 N N . GLU A 1 239 ? -7.403 -5.725 18.709 1.00 85.12 239 GLU A N 1
ATOM 1842 C CA . GLU A 1 239 ? -6.984 -6.872 17.897 1.00 85.12 239 GLU A CA 1
ATOM 1843 C C . GLU A 1 239 ? -7.293 -8.222 18.558 1.00 85.12 239 GLU A C 1
ATOM 1845 O O . GLU A 1 239 ? -7.586 -9.209 17.878 1.00 85.12 239 GLU A O 1
ATOM 1850 N N . GLY A 1 240 ? -7.134 -8.307 19.882 1.00 77.62 240 GLY A N 1
ATOM 1851 C CA . GLY A 1 240 ? -7.414 -9.525 20.637 1.00 77.62 240 GLY A CA 1
ATOM 1852 C C . GLY A 1 240 ? -8.904 -9.848 20.634 1.00 77.62 240 GLY A C 1
ATOM 1853 O O . GLY A 1 240 ? -9.292 -10.985 20.370 1.00 77.62 240 GLY A O 1
ATOM 1854 N N . ALA A 1 241 ? -9.735 -8.836 20.870 1.00 79.06 241 ALA A N 1
ATOM 1855 C CA . ALA A 1 241 ? -11.179 -8.981 20.876 1.00 79.06 241 ALA A CA 1
ATOM 1856 C C . ALA A 1 241 ? -11.733 -9.244 19.463 1.00 79.06 241 ALA A C 1
ATOM 1858 O O . ALA A 1 241 ? -12.593 -10.109 19.315 1.00 79.06 241 ALA A O 1
ATOM 1859 N N . ALA A 1 242 ? -11.193 -8.596 18.422 1.00 79.81 242 ALA A N 1
ATOM 1860 C CA . ALA A 1 242 ? -11.543 -8.880 17.030 1.00 79.81 242 ALA A CA 1
ATOM 1861 C C . ALA A 1 242 ? -11.233 -10.343 16.672 1.00 79.81 242 ALA A C 1
ATOM 1863 O O . ALA A 1 242 ? -12.111 -11.066 16.208 1.00 79.81 242 ALA A O 1
ATOM 1864 N N . ARG A 1 243 ? -10.024 -10.834 16.986 1.00 78.75 243 ARG A N 1
ATOM 1865 C CA . ARG A 1 243 ? -9.664 -12.251 16.782 1.00 78.75 243 ARG A CA 1
ATOM 1866 C C . ARG A 1 243 ? -10.591 -13.203 17.524 1.00 78.75 243 ARG A C 1
ATOM 1868 O O . ARG A 1 243 ? -11.049 -14.180 16.941 1.00 78.75 243 ARG A O 1
ATOM 1875 N N . TYR A 1 244 ? -10.871 -12.925 18.795 1.00 74.19 244 TYR A N 1
ATOM 1876 C CA . TYR A 1 244 ? -11.762 -13.762 19.590 1.00 74.19 244 TYR A CA 1
ATOM 1877 C C . TYR A 1 244 ? -13.164 -13.823 18.976 1.00 74.19 244 TYR A C 1
ATOM 1879 O O . TYR A 1 244 ? -13.691 -14.912 18.769 1.00 74.19 244 TYR A O 1
ATOM 1887 N N . PHE A 1 245 ? -13.759 -12.677 18.647 1.00 71.31 245 PHE A N 1
ATOM 1888 C CA . PHE A 1 245 ? -15.111 -12.618 18.096 1.00 71.31 245 PHE A CA 1
ATOM 1889 C C . PHE A 1 245 ? -15.209 -13.333 16.746 1.00 71.31 245 PHE A C 1
ATOM 1891 O O . PHE A 1 245 ? -16.137 -14.104 16.521 1.00 71.31 245 PHE A O 1
ATOM 1898 N N . HIS A 1 246 ? -14.218 -13.135 15.877 1.00 70.19 246 HIS A N 1
ATOM 1899 C CA . HIS A 1 246 ? -14.199 -13.724 14.541 1.00 70.19 246 HIS A CA 1
ATOM 1900 C C . HIS A 1 246 ? -13.965 -15.241 14.574 1.00 70.19 246 HIS A C 1
ATOM 1902 O O . HIS A 1 246 ? -14.619 -15.972 13.835 1.00 70.19 246 HIS A O 1
ATOM 1908 N N . ASN A 1 247 ? -13.098 -15.734 15.467 1.00 69.31 247 ASN A N 1
ATOM 1909 C CA . ASN A 1 247 ? -12.856 -17.173 15.634 1.00 69.31 247 ASN A CA 1
ATOM 1910 C C . ASN A 1 247 ? -14.052 -17.914 16.249 1.00 69.31 247 ASN A C 1
ATOM 1912 O O . ASN A 1 247 ? -14.214 -19.109 16.020 1.00 69.31 247 ASN A O 1
ATOM 1916 N N . ASN A 1 248 ? -14.871 -17.219 17.041 1.00 66.44 248 ASN A N 1
ATOM 1917 C CA . ASN A 1 248 ? -16.031 -17.792 17.725 1.00 66.44 248 ASN A CA 1
ATOM 1918 C C . ASN A 1 248 ? -17.362 -17.471 17.015 1.00 66.44 248 ASN A C 1
ATOM 1920 O O . ASN A 1 248 ? -18.434 -17.685 17.583 1.00 66.44 248 ASN A O 1
ATOM 1924 N N . TYR A 1 249 ? -17.315 -16.977 15.772 1.00 63.22 249 TYR A N 1
ATOM 1925 C CA . TYR A 1 249 ? -18.501 -16.752 14.948 1.00 63.22 249 TYR A CA 1
ATOM 1926 C C . TYR A 1 249 ? -18.987 -18.078 14.342 1.00 63.22 249 TYR A C 1
ATOM 1928 O O . TYR A 1 249 ? -18.426 -18.563 13.362 1.00 63.22 249 TYR A O 1
ATOM 1936 N N . THR A 1 250 ? -20.022 -18.692 14.922 1.00 56.00 250 THR A N 1
ATOM 1937 C CA . THR A 1 250 ? -20.599 -19.950 14.413 1.00 56.00 250 THR A CA 1
ATOM 1938 C C . THR A 1 250 ? -21.789 -19.710 13.475 1.00 56.00 250 THR A C 1
ATOM 1940 O O . THR A 1 250 ? -22.511 -18.715 13.574 1.00 56.00 250 THR A O 1
ATOM 1943 N N . THR A 1 251 ? -22.011 -20.658 12.558 1.00 44.97 251 THR A N 1
ATOM 1944 C CA . THR A 1 251 ? -23.017 -20.649 11.474 1.00 44.97 251 THR A CA 1
ATOM 1945 C C . THR A 1 251 ? -24.474 -20.527 11.951 1.00 44.97 251 THR A C 1
ATOM 1947 O O . THR A 1 251 ? -25.358 -20.241 11.151 1.00 44.97 251 THR A O 1
ATOM 1950 N N . GLU A 1 252 ? -24.741 -20.696 13.251 1.00 48.88 252 GLU A N 1
ATOM 1951 C CA . GLU A 1 252 ? -26.072 -20.545 13.861 1.00 48.88 252 GLU A CA 1
ATOM 1952 C C . GLU A 1 252 ? -26.397 -19.104 14.302 1.00 48.88 252 GLU A C 1
ATOM 1954 O O . GLU A 1 252 ? -27.444 -18.856 14.902 1.00 48.88 252 GLU A O 1
ATOM 1959 N N . GLY A 1 253 ? -25.526 -18.124 14.027 1.00 47.12 253 GLY A N 1
ATOM 1960 C CA . GLY A 1 253 ? -25.806 -16.702 14.274 1.00 47.12 253 GLY A CA 1
ATOM 1961 C C . GLY A 1 253 ? -25.903 -16.310 15.754 1.00 47.12 253 GLY A C 1
ATOM 1962 O O . GLY A 1 253 ? -26.187 -15.155 16.071 1.00 47.12 253 GLY A O 1
ATOM 1963 N N . LYS A 1 254 ? -25.640 -17.240 16.677 1.00 46.47 254 LYS A N 1
ATOM 1964 C CA . LYS A 1 254 ? -25.463 -16.962 18.101 1.00 46.47 254 LYS A CA 1
ATOM 1965 C C . LYS A 1 254 ? -23.982 -16.993 18.425 1.00 46.47 254 LYS A C 1
ATOM 1967 O O . LYS A 1 254 ? -23.463 -17.987 18.923 1.00 46.47 254 LYS A O 1
ATOM 1972 N N . ILE A 1 255 ? -23.316 -15.864 18.218 1.00 47.31 255 ILE A N 1
ATOM 1973 C CA . ILE A 1 255 ? -22.161 -15.590 19.062 1.00 47.31 255 ILE A CA 1
ATOM 1974 C C . ILE A 1 255 ? -22.716 -15.427 20.470 1.00 47.31 255 ILE A C 1
ATOM 1976 O O . ILE A 1 255 ? -23.543 -14.547 20.726 1.00 47.31 255 ILE A O 1
ATOM 1980 N N . SER A 1 256 ? -22.271 -16.276 21.390 1.00 45.06 256 SER A N 1
ATOM 1981 C CA . SER A 1 256 ? -22.186 -15.866 22.782 1.00 45.06 256 SER A CA 1
ATOM 1982 C C . SER A 1 256 ? -21.349 -14.589 22.775 1.00 45.06 256 SER A C 1
ATOM 1984 O O . SER A 1 256 ? -20.132 -14.681 22.608 1.00 45.06 256 SER A O 1
ATOM 1986 N N . ALA A 1 257 ? -21.996 -13.413 22.832 1.00 48.91 257 ALA A N 1
ATOM 1987 C CA . ALA A 1 257 ? -21.340 -12.117 23.048 1.00 48.91 257 ALA A CA 1
ATOM 1988 C C . ALA A 1 257 ? -20.144 -12.340 23.972 1.00 48.91 257 ALA A C 1
ATOM 1990 O O . ALA A 1 257 ? -20.352 -13.118 24.908 1.00 48.91 257 ALA A O 1
ATOM 1991 N N . ILE A 1 258 ? -18.950 -11.754 23.706 1.00 47.25 258 ILE A N 1
ATOM 1992 C CA . ILE A 1 258 ? -17.730 -11.999 24.517 1.00 47.25 258 ILE A CA 1
ATOM 1993 C C . ILE A 1 258 ? -18.213 -12.086 25.948 1.00 47.25 258 ILE A C 1
ATOM 1995 O O . ILE A 1 258 ? -18.777 -11.069 26.384 1.00 47.25 258 ILE A O 1
ATOM 1999 N N . PRO A 1 259 ? -18.160 -13.281 26.578 1.00 43.72 259 PRO A N 1
ATOM 2000 C CA . PRO A 1 259 ? -19.076 -13.603 27.651 1.00 43.72 259 PRO A CA 1
ATOM 2001 C C . PRO A 1 259 ? -19.154 -12.409 28.589 1.00 43.72 259 PRO A C 1
ATOM 2003 O O . PRO A 1 259 ? -18.133 -11.981 29.120 1.00 43.72 259 PRO A O 1
ATOM 2006 N N . HIS A 1 260 ? -20.340 -11.802 28.761 1.00 43.41 260 HIS A N 1
ATOM 2007 C CA . HIS A 1 260 ? -20.502 -10.722 29.753 1.00 43.41 260 HIS A CA 1
ATOM 2008 C C . HIS A 1 260 ? -20.013 -11.185 31.139 1.00 43.41 260 HIS A C 1
ATOM 2010 O O . HIS A 1 260 ? -19.724 -10.376 32.016 1.00 43.41 260 HIS A O 1
ATOM 2016 N N . ARG A 1 261 ? -19.885 -12.509 31.287 1.00 40.75 261 ARG A N 1
ATOM 2017 C CA . ARG A 1 261 ? -19.080 -13.236 32.252 1.00 40.75 261 ARG A CA 1
ATOM 2018 C C . ARG A 1 261 ? -18.052 -14.094 31.519 1.00 40.75 261 ARG A C 1
ATOM 2020 O O . ARG A 1 261 ? -18.306 -15.262 31.244 1.00 40.75 261 ARG A O 1
ATOM 2027 N N . ILE A 1 262 ? -16.902 -13.527 31.181 1.00 41.16 262 ILE A N 1
ATOM 2028 C CA . ILE A 1 262 ? -15.696 -14.338 31.049 1.00 41.16 262 ILE A CA 1
ATOM 2029 C C . ILE A 1 262 ? -15.577 -15.067 32.389 1.00 41.16 262 ILE A C 1
ATOM 2031 O O . ILE A 1 262 ? -15.782 -14.419 33.413 1.00 41.16 262 ILE A O 1
ATOM 2035 N N . ASP A 1 263 ? -15.288 -16.367 32.407 1.00 44.72 263 ASP A N 1
ATOM 2036 C CA . ASP A 1 263 ? -14.810 -17.042 33.614 1.00 44.72 263 ASP A CA 1
ATOM 2037 C C . ASP A 1 263 ? -13.675 -16.201 34.213 1.00 44.72 263 ASP A C 1
ATOM 2039 O O . ASP A 1 263 ? -12.551 -16.173 33.702 1.00 44.72 263 ASP A O 1
ATOM 2043 N N . SER A 1 264 ? -14.027 -15.412 35.231 1.00 49.03 264 SER A N 1
ATOM 2044 C CA . SER A 1 264 ? -13.471 -14.072 35.442 1.00 49.03 264 SER A CA 1
ATOM 2045 C C . SER A 1 264 ? -11.968 -14.080 35.671 1.00 49.03 264 SER A C 1
ATOM 2047 O O . SER A 1 264 ? -11.293 -13.098 35.407 1.00 49.03 264 SER A O 1
ATOM 2049 N N . MET A 1 265 ? -11.417 -15.207 36.104 1.00 42.72 265 MET A N 1
ATOM 2050 C CA . MET A 1 265 ? -10.017 -15.335 36.463 1.00 42.72 265 MET A CA 1
ATOM 2051 C C . MET A 1 265 ? -9.079 -15.380 35.251 1.00 42.72 265 MET A C 1
ATOM 2053 O O . MET A 1 265 ? -8.048 -14.719 35.274 1.00 42.72 265 MET A O 1
ATOM 2057 N N . ASN A 1 266 ? -9.427 -16.089 34.171 1.00 50.09 266 ASN A N 1
ATOM 2058 C CA . ASN A 1 266 ? -8.493 -16.293 33.055 1.00 50.09 266 ASN A CA 1
ATOM 2059 C C . ASN A 1 266 ? -8.299 -15.028 32.215 1.00 50.09 266 ASN A C 1
ATOM 2061 O O . ASN A 1 266 ? -7.169 -14.706 31.860 1.00 50.09 266 ASN A O 1
ATOM 2065 N N . SER A 1 267 ? -9.353 -14.249 31.958 1.00 55.12 267 SER A N 1
ATOM 2066 C CA . SER A 1 267 ? -9.154 -12.967 31.266 1.00 55.12 267 SER A CA 1
ATOM 2067 C C . SER A 1 267 ? -8.684 -11.850 32.175 1.00 55.12 267 SER A C 1
ATOM 2069 O O . SER A 1 267 ? -8.044 -10.941 31.666 1.00 55.12 267 SER A O 1
ATOM 2071 N N . ILE A 1 268 ? -8.910 -11.916 33.492 1.00 55.53 268 ILE A N 1
ATOM 2072 C CA . ILE A 1 268 ? -8.205 -11.034 34.434 1.00 55.53 268 ILE A CA 1
ATOM 2073 C C . ILE A 1 2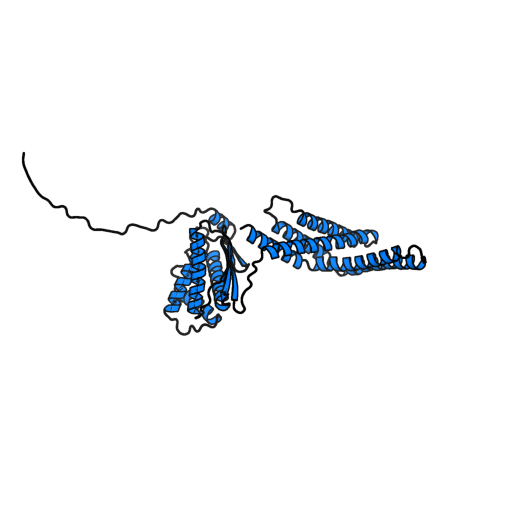68 ? -6.702 -11.353 34.427 1.00 55.53 268 ILE A C 1
ATOM 2075 O O . ILE A 1 268 ? -5.894 -10.430 34.473 1.00 55.53 268 ILE A O 1
ATOM 2079 N N . LEU A 1 269 ? -6.313 -12.627 34.304 1.00 60.81 269 LEU A N 1
ATOM 2080 C CA . LEU A 1 269 ? -4.913 -13.034 34.155 1.00 60.81 269 LEU A CA 1
ATOM 2081 C C . LEU A 1 269 ? -4.319 -12.565 32.820 1.00 60.81 269 LEU A C 1
ATOM 2083 O O . LEU A 1 269 ? -3.251 -11.960 32.830 1.00 60.81 269 LEU A O 1
ATOM 2087 N N . ASP A 1 270 ? -5.012 -12.747 31.692 1.00 66.38 270 ASP A N 1
ATOM 2088 C CA . ASP A 1 270 ? -4.552 -12.224 30.393 1.00 66.38 270 ASP A CA 1
ATOM 2089 C C . ASP A 1 270 ? -4.481 -10.690 30.378 1.00 66.38 270 ASP A C 1
ATOM 2091 O O . ASP A 1 270 ? -3.540 -10.108 29.835 1.00 66.38 270 ASP A O 1
ATOM 2095 N N . PHE A 1 271 ? -5.456 -10.023 30.999 1.00 66.12 271 PHE A N 1
ATOM 2096 C CA . PHE A 1 271 ? -5.481 -8.574 31.185 1.00 66.12 271 PHE A CA 1
ATOM 2097 C C . PHE A 1 271 ? -4.291 -8.108 32.034 1.00 66.12 271 PHE A C 1
ATOM 2099 O O . PHE A 1 271 ? -3.547 -7.222 31.620 1.00 66.12 271 PHE A O 1
ATOM 2106 N N . SER A 1 272 ? -4.053 -8.766 33.171 1.00 63.41 272 SER A N 1
ATOM 2107 C CA . SER A 1 272 ? -2.914 -8.518 34.058 1.00 63.41 272 SER A CA 1
ATOM 2108 C C . SER A 1 272 ? -1.579 -8.747 33.346 1.00 63.41 272 SER A C 1
ATOM 2110 O O . SER A 1 272 ? -0.675 -7.926 33.468 1.00 63.41 272 SER A O 1
ATOM 2112 N N . ASN A 1 273 ? -1.454 -9.800 32.535 1.00 72.19 273 ASN A N 1
ATOM 2113 C CA . ASN A 1 273 ? -0.242 -10.078 31.765 1.00 72.19 273 ASN A CA 1
ATOM 2114 C C . ASN A 1 273 ? 0.045 -8.973 30.736 1.00 72.19 273 ASN A C 1
ATOM 2116 O O . ASN A 1 273 ? 1.162 -8.462 30.692 1.00 72.19 273 ASN A O 1
ATOM 2120 N N . LYS A 1 274 ? -0.965 -8.519 29.981 1.00 69.12 274 LYS A N 1
ATOM 2121 C CA . LYS A 1 274 ? -0.817 -7.393 29.035 1.00 69.12 274 LYS A CA 1
ATOM 2122 C C . LYS A 1 274 ? -0.466 -6.072 29.730 1.00 69.12 274 LYS A C 1
ATOM 2124 O O . LYS A 1 274 ? 0.273 -5.258 29.171 1.00 69.12 274 LYS A O 1
ATOM 2129 N N . LEU A 1 275 ? -0.972 -5.858 30.946 1.00 67.38 275 LEU A N 1
ATOM 2130 C CA . LEU A 1 275 ? -0.608 -4.712 31.781 1.00 67.38 275 LEU A CA 1
ATOM 2131 C C . LEU A 1 275 ? 0.847 -4.807 32.271 1.00 67.38 275 LEU A C 1
ATOM 2133 O O . LEU A 1 275 ? 1.581 -3.828 32.134 1.00 67.38 275 LEU A O 1
ATOM 2137 N N . LYS A 1 276 ? 1.309 -5.985 32.723 1.00 70.44 276 LYS A N 1
ATOM 2138 C CA . LYS A 1 276 ? 2.728 -6.230 33.069 1.00 70.44 276 LYS A CA 1
ATOM 2139 C C . LYS A 1 276 ? 3.655 -5.944 31.896 1.00 70.44 276 LYS A C 1
ATOM 2141 O O . LYS A 1 276 ? 4.650 -5.246 32.059 1.00 70.44 276 LYS A O 1
ATOM 2146 N N . GLU A 1 277 ? 3.313 -6.445 30.709 1.00 73.94 277 GLU A N 1
ATOM 2147 C CA . GLU A 1 277 ? 4.069 -6.193 29.473 1.00 73.94 277 GLU A CA 1
ATOM 2148 C C . GLU A 1 277 ? 4.160 -4.701 29.127 1.00 73.94 277 GLU A C 1
ATOM 2150 O O . GLU A 1 277 ? 5.120 -4.272 28.493 1.00 73.94 277 GLU A O 1
ATOM 2155 N N . SER A 1 278 ? 3.175 -3.908 29.552 1.00 60.12 278 SER A N 1
ATOM 2156 C CA . SER A 1 278 ? 3.128 -2.457 29.336 1.00 60.12 278 SER A CA 1
ATOM 2157 C C . SER A 1 278 ? 3.780 -1.663 30.482 1.00 60.12 278 SER A C 1
ATOM 2159 O O . SER A 1 278 ? 3.702 -0.435 30.507 1.00 60.12 278 SER A O 1
ATOM 2161 N N . GLY A 1 279 ? 4.445 -2.351 31.420 1.00 63.53 279 GLY A N 1
ATOM 2162 C CA . GLY A 1 279 ? 5.180 -1.755 32.537 1.00 63.53 279 GLY A CA 1
ATOM 2163 C C . GLY A 1 279 ? 4.323 -1.382 33.747 1.00 63.53 279 GLY A C 1
ATOM 2164 O O . GLY A 1 279 ? 4.780 -0.610 34.587 1.00 63.53 279 GLY A O 1
ATOM 2165 N N . VAL A 1 280 ? 3.093 -1.896 33.841 1.00 64.69 280 VAL A N 1
ATOM 2166 C CA . VAL A 1 280 ? 2.191 -1.653 34.975 1.00 64.69 280 VAL A CA 1
ATOM 2167 C C . VAL A 1 280 ? 2.474 -2.661 36.081 1.00 64.69 280 VAL A C 1
ATOM 2169 O O . VAL A 1 280 ? 2.555 -3.865 35.827 1.00 64.69 280 VAL A O 1
ATOM 2172 N N . ASP A 1 281 ? 2.594 -2.179 37.317 1.00 66.62 281 ASP A N 1
ATOM 2173 C CA . ASP A 1 281 ? 2.647 -3.051 38.486 1.00 66.62 281 ASP A CA 1
ATOM 2174 C C . ASP A 1 281 ? 1.247 -3.599 38.794 1.00 66.62 281 ASP A C 1
ATOM 2176 O O . ASP A 1 281 ? 0.298 -2.854 39.028 1.00 66.62 281 ASP A O 1
ATOM 2180 N N . VAL A 1 282 ? 1.125 -4.924 38.760 1.00 66.81 282 VAL A N 1
ATOM 2181 C CA . VAL A 1 282 ? -0.137 -5.668 38.915 1.00 66.81 282 VAL A CA 1
ATOM 2182 C C . VAL A 1 282 ? -0.063 -6.643 40.091 1.00 66.81 282 VAL A C 1
ATOM 2184 O O . VAL A 1 282 ? -0.854 -7.581 40.175 1.00 66.81 282 VAL A O 1
ATOM 2187 N N . THR A 1 283 ? 0.921 -6.460 40.978 1.00 61.69 283 THR A N 1
ATOM 2188 C CA . THR A 1 283 ? 1.154 -7.311 42.158 1.00 61.69 283 THR A CA 1
ATOM 2189 C C . THR A 1 283 ? -0.034 -7.336 43.117 1.00 61.69 283 THR A C 1
ATOM 2191 O O . THR A 1 283 ? -0.291 -8.377 43.717 1.00 61.69 283 THR A O 1
ATOM 2194 N N . ASN A 1 284 ? -0.813 -6.254 43.174 1.00 56.12 284 ASN A N 1
ATOM 2195 C CA . ASN A 1 284 ? -2.111 -6.218 43.834 1.00 56.12 284 ASN A CA 1
ATOM 2196 C C . ASN A 1 284 ? -3.203 -6.042 42.775 1.00 56.12 284 ASN A C 1
ATOM 2198 O O . ASN A 1 284 ? -3.371 -4.966 42.202 1.00 56.12 284 ASN A O 1
ATOM 2202 N N . LEU A 1 285 ? -3.938 -7.121 42.496 1.00 58.41 285 LEU A N 1
ATOM 2203 C CA . LEU A 1 285 ? -5.185 -7.087 41.731 1.00 58.41 285 LEU A CA 1
ATOM 2204 C C . LEU A 1 285 ? -6.226 -6.292 42.532 1.00 58.41 285 LEU A C 1
ATOM 2206 O O . LEU A 1 285 ? -7.042 -6.860 43.250 1.00 58.41 285 LEU A O 1
ATOM 2210 N N . ASN A 1 286 ? -6.144 -4.966 42.461 1.00 65.62 286 ASN A N 1
ATOM 2211 C CA . ASN A 1 286 ? -7.070 -4.070 43.140 1.00 65.62 286 ASN A CA 1
ATOM 2212 C C . ASN A 1 286 ? -8.463 -4.169 42.493 1.00 65.62 286 ASN A C 1
ATOM 2214 O O . ASN A 1 286 ? -8.578 -4.343 41.277 1.00 65.62 286 ASN A O 1
ATOM 2218 N N . ASP A 1 287 ? -9.524 -3.987 43.285 1.00 69.88 287 ASP A N 1
ATOM 2219 C CA . ASP A 1 287 ? -10.924 -3.960 42.818 1.00 69.88 287 ASP A CA 1
ATOM 2220 C C . ASP A 1 287 ? -11.154 -2.988 41.643 1.00 69.88 287 ASP A C 1
AT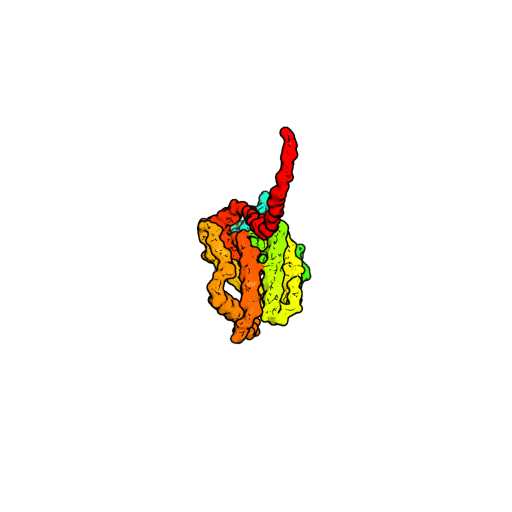OM 2222 O O . ASP A 1 287 ? -12.031 -3.198 40.803 1.00 69.88 287 ASP A O 1
ATOM 2226 N N . GLU A 1 288 ? -10.354 -1.925 41.560 1.00 70.56 288 GLU A N 1
ATOM 2227 C CA . GLU A 1 288 ? -10.358 -0.949 40.464 1.00 70.56 288 GLU A CA 1
ATOM 2228 C C . GLU A 1 288 ? -9.956 -1.572 39.123 1.00 70.56 288 GLU A C 1
ATOM 2230 O O . GLU A 1 288 ? -10.579 -1.298 38.101 1.00 70.56 288 GLU A O 1
ATOM 2235 N N . LEU A 1 289 ? -8.983 -2.483 39.127 1.00 71.31 289 LEU A N 1
ATOM 2236 C CA . LEU A 1 289 ? -8.487 -3.148 37.924 1.00 71.31 289 LEU A CA 1
ATOM 2237 C C . LEU A 1 289 ? -9.516 -4.151 37.383 1.00 71.31 289 LEU A C 1
ATOM 2239 O O . LEU A 1 289 ? -9.690 -4.281 36.171 1.00 71.31 289 LEU A O 1
ATOM 2243 N N . ILE A 1 290 ? -10.261 -4.804 38.282 1.00 71.19 290 ILE A N 1
ATOM 2244 C CA . ILE A 1 290 ? -11.390 -5.677 37.932 1.00 71.19 290 ILE A CA 1
ATOM 2245 C C . ILE A 1 290 ? -12.523 -4.855 37.311 1.00 71.19 290 ILE A C 1
ATOM 2247 O O . ILE A 1 290 ? -13.051 -5.225 36.261 1.00 71.19 290 ILE A O 1
ATOM 2251 N N . LYS A 1 291 ? -12.886 -3.724 37.929 1.00 79.56 291 LYS A N 1
ATOM 2252 C CA . LYS A 1 291 ? -13.899 -2.810 37.379 1.00 79.56 291 LYS A CA 1
ATOM 2253 C C . LYS A 1 291 ? -13.496 -2.307 35.994 1.00 79.56 291 LYS A C 1
ATOM 2255 O O . LYS A 1 291 ? -14.309 -2.395 35.072 1.00 79.56 291 LYS A O 1
ATOM 2260 N N . GLY A 1 292 ? -12.245 -1.882 35.826 1.00 78.25 292 GLY A N 1
ATOM 2261 C CA . GLY A 1 292 ? -11.723 -1.432 34.538 1.00 78.25 292 GLY A CA 1
ATOM 2262 C C . GLY A 1 292 ? -11.761 -2.526 33.473 1.00 78.25 292 GLY A C 1
ATOM 2263 O O . GLY A 1 292 ? -12.236 -2.291 32.363 1.00 78.25 292 GLY A O 1
ATOM 2264 N N . ALA A 1 293 ? -11.388 -3.764 33.814 1.00 72.94 293 ALA A N 1
ATOM 2265 C CA . ALA A 1 293 ? -11.484 -4.899 32.895 1.00 72.94 293 ALA A CA 1
ATOM 2266 C C . ALA A 1 293 ? -12.928 -5.150 32.411 1.00 72.94 293 ALA A C 1
ATOM 2268 O O . ALA A 1 293 ? -13.151 -5.399 31.224 1.00 72.94 293 ALA A O 1
ATOM 2269 N N . VAL A 1 294 ? -13.921 -5.035 33.301 1.00 76.56 294 VAL A N 1
ATOM 2270 C CA . VAL A 1 294 ? -15.346 -5.179 32.949 1.00 76.56 294 VAL A CA 1
ATOM 2271 C C . VAL A 1 294 ? -15.809 -4.050 32.024 1.00 76.56 294 VAL A C 1
ATOM 2273 O O . VAL A 1 294 ? -16.491 -4.309 31.027 1.00 76.56 294 VAL A O 1
ATOM 2276 N N . VAL A 1 295 ? -15.425 -2.804 32.317 1.00 83.50 295 VAL A N 1
ATOM 2277 C CA . VAL A 1 295 ? -15.747 -1.639 31.475 1.00 83.50 295 VAL A CA 1
ATOM 2278 C C . VAL A 1 295 ? -15.130 -1.792 30.084 1.00 83.50 295 VAL A C 1
ATOM 2280 O O . VAL A 1 295 ? -15.819 -1.588 29.079 1.00 83.50 295 VAL A O 1
ATOM 2283 N N . LEU A 1 296 ? -13.870 -2.217 30.003 1.00 81.88 296 LEU A N 1
ATOM 2284 C CA . LEU A 1 296 ? -13.187 -2.474 28.737 1.00 81.88 296 LEU A CA 1
ATOM 2285 C C . LEU A 1 296 ? -13.875 -3.584 27.944 1.00 81.88 296 LEU A C 1
ATOM 2287 O O . LEU A 1 296 ? -14.185 -3.384 26.772 1.00 81.88 296 LEU A O 1
ATOM 2291 N N . ALA A 1 297 ? -14.195 -4.716 28.573 1.00 76.31 297 ALA A N 1
ATOM 2292 C CA . ALA A 1 297 ? -14.885 -5.822 27.911 1.00 76.31 297 ALA A CA 1
ATOM 2293 C C . ALA A 1 297 ? -16.254 -5.401 27.347 1.00 76.31 297 ALA A C 1
ATOM 2295 O O . ALA A 1 297 ? -16.607 -5.764 26.223 1.00 76.31 297 ALA A O 1
ATOM 2296 N N . LYS A 1 298 ? -17.018 -4.593 28.094 1.00 82.56 298 LYS A N 1
ATOM 2297 C CA . LYS A 1 298 ? -18.303 -4.046 27.636 1.00 82.56 298 LYS A CA 1
ATOM 2298 C C . LYS A 1 298 ? -18.138 -3.157 26.400 1.00 82.56 298 LYS A C 1
ATOM 2300 O O . LYS A 1 298 ? -18.904 -3.296 25.448 1.00 82.56 298 LYS A O 1
ATOM 2305 N N . ASN A 1 299 ? -17.156 -2.259 26.399 1.00 86.75 299 ASN A N 1
ATOM 2306 C CA . ASN A 1 299 ? -16.949 -1.327 25.288 1.00 86.75 299 ASN A CA 1
ATOM 2307 C C . ASN A 1 299 ? -16.312 -1.996 24.060 1.00 86.75 299 ASN A C 1
ATOM 2309 O O . ASN A 1 299 ? -16.684 -1.678 22.933 1.00 86.75 299 ASN A O 1
ATOM 2313 N N . LEU A 1 300 ? -15.425 -2.977 24.254 1.00 85.38 300 LEU A N 1
ATOM 2314 C CA . LEU A 1 300 ? -14.887 -3.802 23.169 1.00 85.38 300 LEU A CA 1
ATOM 2315 C C . LEU A 1 300 ? -16.000 -4.603 22.485 1.00 85.38 300 LEU A C 1
ATOM 2317 O O . LEU A 1 300 ? -16.087 -4.599 21.259 1.00 85.38 300 LEU A O 1
ATOM 2321 N N . ASN A 1 301 ? -16.898 -5.210 23.268 1.00 80.44 301 ASN A N 1
ATOM 2322 C CA . ASN A 1 301 ? -18.115 -5.830 22.743 1.00 80.44 301 ASN A CA 1
ATOM 2323 C C . ASN A 1 301 ? -18.924 -4.833 21.917 1.00 80.44 301 ASN A C 1
ATOM 2325 O O . ASN A 1 301 ? -19.216 -5.097 20.756 1.00 80.44 301 ASN A O 1
ATOM 2329 N N . ALA A 1 302 ? -19.227 -3.663 22.489 1.00 84.75 302 ALA A N 1
ATOM 2330 C CA . ALA A 1 302 ? -19.999 -2.640 21.799 1.00 84.75 302 ALA A CA 1
ATOM 2331 C C . ALA A 1 302 ? -19.357 -2.213 20.473 1.00 84.75 302 ALA A C 1
ATOM 2333 O O . ALA A 1 302 ? -20.095 -1.897 19.546 1.00 84.75 302 ALA A O 1
ATOM 2334 N N . LEU A 1 303 ? -18.024 -2.234 20.350 1.00 86.50 303 LEU A N 1
ATOM 2335 C CA . LEU A 1 303 ? -17.315 -1.928 19.105 1.00 86.50 303 LEU A CA 1
ATOM 2336 C C . LEU A 1 303 ? -17.384 -3.044 18.068 1.00 86.50 303 LEU A C 1
ATOM 2338 O O . LEU A 1 303 ? -17.670 -2.769 16.903 1.00 86.50 303 LEU A O 1
ATOM 2342 N N . ILE A 1 304 ? -17.147 -4.283 18.485 1.00 82.69 304 ILE A N 1
ATOM 2343 C CA . ILE A 1 304 ? -16.936 -5.419 17.577 1.00 82.69 304 ILE A CA 1
ATOM 2344 C C . ILE A 1 304 ? -18.253 -6.096 17.188 1.00 82.69 304 ILE A C 1
ATOM 2346 O O . ILE A 1 304 ? -18.350 -6.708 16.126 1.00 82.69 304 ILE A O 1
ATOM 2350 N N . GLU A 1 305 ? -19.295 -5.949 18.005 1.00 77.00 305 GLU A N 1
ATOM 2351 C CA . GLU A 1 305 ? -20.599 -6.538 17.726 1.00 77.00 305 GLU A CA 1
ATOM 2352 C C . GLU A 1 305 ? -21.125 -6.106 16.345 1.00 77.00 305 GLU A C 1
ATOM 2354 O O . GLU A 1 305 ? -21.059 -4.927 15.969 1.00 77.00 305 GLU A O 1
ATOM 2359 N N . GLN A 1 306 ? -21.640 -7.093 15.602 1.00 76.94 306 GLN A N 1
ATOM 2360 C CA . GLN A 1 306 ? -22.198 -6.959 14.251 1.00 76.94 306 GLN A CA 1
ATOM 2361 C C . GLN A 1 306 ? -21.219 -6.430 13.192 1.00 76.94 306 GLN A C 1
ATOM 2363 O O . GLN A 1 306 ? -21.657 -6.027 12.118 1.00 76.94 306 GLN A O 1
ATOM 2368 N N . GLN A 1 307 ? -19.907 -6.478 13.438 1.00 83.19 307 GLN A N 1
ATOM 2369 C CA . GLN A 1 307 ? -18.909 -6.084 12.443 1.00 83.19 307 GLN A CA 1
ATOM 2370 C C . GLN A 1 307 ? -18.449 -7.298 11.622 1.00 83.19 307 GLN A C 1
ATOM 2372 O O . GLN A 1 307 ? -17.728 -8.141 12.149 1.00 83.19 307 GLN A O 1
ATOM 2377 N N . PRO A 1 308 ? -18.846 -7.417 10.337 1.00 78.31 308 PRO A N 1
ATOM 2378 C CA . PRO A 1 308 ? -18.371 -8.498 9.470 1.00 78.31 308 PRO A CA 1
ATOM 2379 C C . PRO A 1 308 ? -16.886 -8.343 9.124 1.00 78.31 308 PRO A C 1
ATOM 2381 O O . PRO A 1 308 ? -16.174 -9.331 8.950 1.00 78.31 308 PRO A O 1
ATOM 2384 N N . LEU A 1 309 ? -16.440 -7.092 9.022 1.00 83.56 309 LEU A N 1
ATOM 2385 C CA . LEU A 1 309 ? -15.084 -6.709 8.677 1.00 83.56 309 LEU A CA 1
ATOM 2386 C C . LEU A 1 309 ? -14.671 -5.509 9.528 1.00 83.56 309 LEU A C 1
ATOM 2388 O O . LEU A 1 309 ? -15.386 -4.501 9.587 1.00 83.56 309 LEU A O 1
ATOM 2392 N N . MET A 1 310 ? -13.506 -5.619 10.152 1.00 87.31 310 MET A N 1
ATOM 2393 C CA . MET A 1 310 ? -12.860 -4.561 10.915 1.00 87.31 310 MET A CA 1
ATOM 2394 C C . MET A 1 310 ? -11.419 -4.412 10.441 1.00 87.31 310 MET A C 1
ATOM 2396 O O . MET A 1 310 ? -10.755 -5.397 10.136 1.00 87.31 310 MET A O 1
ATOM 2400 N N . GLU A 1 311 ? -10.914 -3.186 10.422 1.00 88.19 311 GLU A N 1
ATOM 2401 C CA . GLU A 1 311 ? -9.501 -2.922 10.165 1.00 88.19 311 GLU A CA 1
ATOM 2402 C C . GLU A 1 311 ? -8.920 -2.074 11.289 1.00 88.19 311 GLU A C 1
ATOM 2404 O O . GLU A 1 311 ? -9.496 -1.044 11.639 1.00 88.19 311 GLU A O 1
ATOM 2409 N N . ILE A 1 312 ? -7.789 -2.502 11.845 1.00 89.81 312 ILE A N 1
ATOM 2410 C CA . ILE A 1 312 ? -7.073 -1.800 12.914 1.00 89.81 312 ILE A CA 1
ATOM 2411 C C . ILE A 1 312 ? -5.651 -1.548 12.417 1.00 89.81 312 ILE A C 1
ATOM 2413 O O . ILE A 1 312 ? -4.938 -2.500 12.110 1.00 89.81 312 ILE A O 1
ATOM 2417 N N . ASN A 1 313 ? -5.239 -0.284 12.307 1.00 88.19 313 ASN A N 1
ATOM 2418 C CA . ASN A 1 313 ? -3.915 0.130 11.821 1.00 88.19 313 ASN A CA 1
ATOM 2419 C C . ASN A 1 313 ? -3.500 -0.561 10.503 1.00 88.19 313 ASN A C 1
ATOM 2421 O O . ASN A 1 313 ? -2.367 -1.013 10.356 1.00 88.19 313 ASN A O 1
ATOM 2425 N N . GLY A 1 314 ? -4.432 -0.683 9.551 1.00 80.88 314 GLY A N 1
ATOM 2426 C CA . GLY A 1 314 ? -4.191 -1.325 8.252 1.00 80.88 314 GLY A CA 1
ATOM 2427 C C . GLY A 1 314 ? -4.319 -2.852 8.246 1.00 80.88 314 GLY A C 1
ATOM 2428 O O . GLY A 1 314 ? -4.287 -3.464 7.180 1.00 80.88 314 GLY A O 1
ATOM 2429 N N . LYS A 1 315 ? -4.482 -3.492 9.409 1.00 85.12 315 LYS A N 1
ATOM 2430 C CA . LYS A 1 315 ? -4.635 -4.944 9.525 1.00 85.12 315 LYS A CA 1
ATOM 2431 C C . LYS A 1 315 ? -6.103 -5.343 9.525 1.00 85.12 315 LYS A C 1
ATOM 2433 O O . LYS A 1 315 ? -6.876 -4.894 10.371 1.00 85.12 315 LYS A O 1
ATOM 2438 N N . GLU A 1 316 ? -6.458 -6.214 8.590 1.00 86.12 316 GLU A N 1
ATOM 2439 C CA . GLU A 1 316 ? -7.822 -6.685 8.374 1.00 86.12 316 GLU A CA 1
ATOM 2440 C C . GLU A 1 316 ? -8.190 -7.859 9.299 1.00 86.12 316 GLU A C 1
ATOM 2442 O O . GLU A 1 316 ? -7.426 -8.811 9.471 1.00 86.12 316 GLU A O 1
ATOM 2447 N N . PHE A 1 317 ? -9.397 -7.802 9.860 1.00 82.44 317 PHE A N 1
ATOM 2448 C CA . PHE A 1 317 ? -10.046 -8.856 10.632 1.00 82.44 317 PHE A CA 1
ATOM 2449 C C . PHE A 1 317 ? -11.422 -9.108 10.006 1.00 82.44 317 PHE A C 1
ATOM 2451 O O . PHE A 1 317 ? -12.295 -8.242 10.061 1.00 82.44 317 PHE A O 1
ATOM 2458 N N . SER A 1 318 ? -11.620 -10.279 9.395 1.00 81.06 318 SER A N 1
ATOM 2459 C CA . SER A 1 318 ? -12.835 -10.634 8.642 1.00 81.06 318 SER A CA 1
ATOM 2460 C C . SER A 1 318 ? -13.462 -11.924 9.159 1.00 81.06 318 SER A C 1
ATOM 2462 O O . SER A 1 318 ? -12.753 -12.820 9.621 1.00 81.06 318 SER A O 1
ATOM 2464 N N . ILE A 1 319 ? -14.790 -11.996 9.174 1.00 70.56 319 ILE A N 1
ATOM 2465 C CA . ILE A 1 319 ? -15.536 -13.234 9.415 1.00 70.56 319 ILE A CA 1
ATOM 2466 C C . ILE A 1 319 ? -15.684 -13.882 8.032 1.00 70.56 319 ILE A C 1
ATOM 2468 O O . ILE A 1 319 ? -16.190 -13.229 7.131 1.00 70.56 319 ILE A O 1
ATOM 2472 N N . GLY A 1 320 ? -15.195 -15.110 7.821 1.00 61.19 320 GLY A N 1
ATOM 2473 C CA . GLY A 1 320 ? -15.081 -15.731 6.485 1.00 61.19 320 GLY A CA 1
ATOM 2474 C C . GLY A 1 320 ? -16.345 -15.667 5.596 1.00 61.19 320 GLY A C 1
ATOM 2475 O O . GLY A 1 320 ? -17.462 -15.511 6.088 1.00 61.19 320 GLY A O 1
ATOM 2476 N N . GLY A 1 321 ? -16.168 -15.814 4.274 1.00 57.44 321 GLY A N 1
ATOM 2477 C CA . GLY A 1 321 ? -17.121 -15.375 3.232 1.00 57.44 321 GLY A CA 1
ATOM 2478 C C . GLY A 1 321 ? -18.598 -15.784 3.380 1.00 57.44 321 GLY A C 1
ATOM 2479 O O . GLY A 1 321 ? -19.486 -14.970 3.102 1.00 57.44 321 GLY A O 1
ATOM 2480 N N . ASP A 1 322 ? -18.891 -16.990 3.872 1.00 54.56 322 ASP A N 1
ATOM 2481 C CA . ASP A 1 322 ? -20.275 -17.451 4.072 1.00 54.56 322 ASP A CA 1
ATOM 2482 C C . ASP A 1 322 ? -20.961 -16.743 5.255 1.00 54.56 322 ASP A C 1
ATOM 2484 O O . ASP A 1 322 ? -22.122 -16.334 5.171 1.00 54.56 322 ASP A O 1
ATOM 2488 N N . ALA A 1 323 ? -20.225 -16.518 6.345 1.00 54.19 323 ALA A N 1
ATOM 2489 C CA . ALA A 1 323 ? -20.708 -15.820 7.534 1.00 54.19 323 ALA A CA 1
ATOM 2490 C C . ALA A 1 323 ? -20.734 -14.291 7.342 1.00 54.19 323 ALA A C 1
ATOM 2492 O O . ALA A 1 323 ? -21.653 -13.627 7.828 1.00 54.19 323 ALA A O 1
ATOM 2493 N N . GLN A 1 324 ? -19.808 -13.740 6.547 1.00 57.06 324 GLN A N 1
ATOM 2494 C CA . GLN A 1 324 ? -19.846 -12.344 6.097 1.00 57.06 324 GLN A CA 1
ATOM 2495 C C . GLN A 1 324 ? -21.157 -12.036 5.362 1.00 57.06 324 GLN A C 1
ATOM 2497 O O . GLN A 1 324 ? -21.850 -11.063 5.664 1.00 57.06 324 GLN A O 1
ATOM 2502 N N . SER A 1 325 ? -21.529 -12.916 4.429 1.00 57.22 325 SER A N 1
ATOM 2503 C CA . SER A 1 325 ? -22.739 -12.787 3.615 1.00 57.22 325 SER A CA 1
ATOM 2504 C C . SER A 1 325 ? -24.022 -12.914 4.441 1.00 57.22 325 SER A C 1
ATOM 2506 O O . SER A 1 325 ? -25.015 -12.254 4.135 1.00 57.22 325 SER A O 1
ATOM 2508 N N . ALA A 1 326 ? -24.015 -13.744 5.490 1.00 56.25 326 ALA A N 1
ATOM 2509 C CA . ALA A 1 326 ? -25.139 -13.887 6.412 1.00 56.25 326 ALA A CA 1
ATOM 2510 C C . ALA A 1 326 ? -25.340 -12.631 7.281 1.00 56.25 326 ALA A C 1
ATOM 2512 O O . ALA A 1 326 ? -26.468 -12.159 7.417 1.00 56.25 326 ALA A O 1
ATOM 2513 N N . LEU A 1 327 ? -24.257 -12.042 7.804 1.00 57.75 327 LEU A N 1
ATOM 2514 C CA . LEU A 1 327 ? -24.299 -10.802 8.591 1.00 57.75 327 LEU A CA 1
ATOM 2515 C C . LEU A 1 327 ? -24.803 -9.608 7.789 1.00 57.75 327 LEU A C 1
ATOM 2517 O O . LEU A 1 327 ? -25.663 -8.875 8.273 1.00 57.75 327 LEU A O 1
ATOM 2521 N N . LEU A 1 328 ? -24.295 -9.432 6.567 1.00 61.06 328 LEU A N 1
ATOM 2522 C CA . LEU A 1 328 ? -24.691 -8.335 5.678 1.00 61.06 328 LEU A CA 1
ATOM 2523 C C . LEU A 1 328 ? -26.181 -8.391 5.296 1.00 61.06 328 LEU A C 1
ATOM 2525 O O . LEU A 1 328 ? -26.757 -7.371 4.932 1.00 61.06 328 LEU A O 1
ATOM 2529 N N . LYS A 1 329 ? -26.815 -9.568 5.392 1.00 56.62 329 LYS A N 1
ATOM 2530 C CA . LYS A 1 329 ? -28.238 -9.780 5.083 1.00 56.62 329 LYS A CA 1
ATOM 2531 C C . LYS A 1 329 ? -29.164 -9.700 6.300 1.00 56.62 329 LYS A C 1
ATOM 2533 O O . LYS A 1 329 ? -30.377 -9.643 6.112 1.00 56.62 329 LYS A O 1
ATOM 2538 N N . GLN A 1 330 ? -28.643 -9.723 7.530 1.00 54.88 330 GLN A N 1
ATOM 2539 C CA . GLN A 1 330 ? -29.483 -9.641 8.728 1.00 54.88 330 GLN A CA 1
ATOM 2540 C C . GLN A 1 330 ? -29.993 -8.206 8.933 1.00 54.88 330 GLN A C 1
ATOM 2542 O O . GLN A 1 330 ? -29.169 -7.307 9.089 1.00 54.88 330 GLN A O 1
ATOM 2547 N N . PRO A 1 331 ? -31.314 -7.957 8.987 1.00 46.19 331 PRO A N 1
ATOM 2548 C CA . PRO A 1 331 ? -31.836 -6.655 9.386 1.00 46.19 331 PRO A CA 1
ATOM 2549 C C . PRO A 1 331 ? -31.509 -6.389 10.862 1.00 46.19 331 PRO A C 1
ATOM 2551 O O . PRO A 1 331 ? -31.691 -7.266 11.710 1.00 46.19 331 PRO A O 1
ATOM 2554 N N . VAL A 1 332 ? -31.040 -5.178 11.179 1.00 49.00 332 VAL A N 1
ATOM 2555 C CA . VAL A 1 332 ? -30.887 -4.722 12.568 1.00 49.00 332 VAL A CA 1
ATOM 2556 C C . VAL A 1 332 ? -32.292 -4.566 13.143 1.00 49.00 332 VAL A C 1
ATOM 2558 O O . VAL A 1 332 ? -32.966 -3.572 12.891 1.00 49.00 332 VAL A O 1
ATOM 2561 N N . ILE A 1 333 ? -32.780 -5.579 13.859 1.00 38.25 333 ILE A N 1
ATOM 2562 C CA . ILE A 1 333 ? -34.056 -5.483 14.571 1.00 38.25 333 ILE A CA 1
ATOM 2563 C C . ILE A 1 333 ? -33.789 -4.679 15.851 1.00 38.25 333 ILE A C 1
ATOM 2565 O O . ILE A 1 333 ? -33.001 -5.139 16.684 1.00 38.25 333 ILE A O 1
ATOM 2569 N N . PRO A 1 334 ? -34.423 -3.509 16.047 1.00 32.53 334 PRO A N 1
ATOM 2570 C CA . PRO A 1 334 ? -34.330 -2.780 17.303 1.00 32.53 334 PRO A CA 1
ATOM 2571 C C . PRO A 1 334 ? -34.866 -3.675 18.422 1.00 32.53 334 PRO A C 1
ATOM 2573 O O . PRO A 1 334 ? -36.022 -4.103 18.388 1.00 32.53 334 PRO A O 1
ATOM 2576 N N . ARG A 1 335 ? -34.031 -4.000 19.411 1.00 37.66 335 ARG A N 1
ATOM 2577 C CA . ARG A 1 335 ? -34.512 -4.665 20.624 1.00 37.66 335 ARG A CA 1
ATOM 2578 C C . ARG A 1 335 ? -35.212 -3.612 21.474 1.00 37.66 335 ARG A C 1
ATOM 2580 O O . ARG A 1 335 ? -34.560 -2.725 22.008 1.00 37.66 335 ARG A O 1
ATOM 2587 N N . LEU A 1 336 ? -3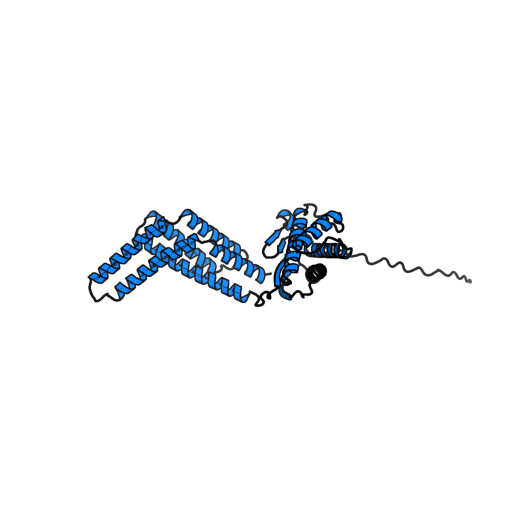6.535 -3.713 21.574 1.00 31.62 336 LEU A N 1
ATOM 2588 C CA . LEU A 1 336 ? -37.318 -2.982 22.566 1.00 31.62 336 LEU A CA 1
ATOM 2589 C C . LEU A 1 336 ? -36.871 -3.463 23.954 1.00 31.62 336 LEU A C 1
ATOM 2591 O O . LEU A 1 336 ? -37.188 -4.582 24.356 1.00 31.62 336 LEU A O 1
ATOM 2595 N N . GLU A 1 337 ? -36.085 -2.655 24.662 1.00 34.91 337 GLU A N 1
ATOM 2596 C CA . GLU A 1 337 ? -35.844 -2.871 26.086 1.00 34.91 337 GLU A CA 1
ATOM 2597 C C . GLU A 1 337 ? -37.153 -2.628 26.852 1.00 34.91 337 GLU A C 1
ATOM 2599 O O . GLU A 1 337 ? -37.848 -1.634 26.638 1.00 34.91 337 GLU A O 1
ATOM 2604 N N . ASN A 1 338 ? -37.498 -3.587 27.717 1.00 35.59 338 ASN A N 1
ATOM 2605 C CA . ASN A 1 338 ? -38.655 -3.583 28.608 1.00 35.59 338 ASN A CA 1
ATOM 2606 C C . ASN A 1 338 ? -38.787 -2.247 29.359 1.00 35.59 338 ASN A C 1
ATOM 2608 O O . ASN A 1 338 ? -38.132 -2.029 30.378 1.00 35.59 338 ASN A O 1
ATOM 2612 N N . SER A 1 339 ? -39.705 -1.397 28.911 1.00 34.06 339 SER A N 1
ATOM 2613 C CA . SER A 1 339 ? -40.384 -0.444 29.781 1.00 34.06 339 SER A CA 1
ATOM 2614 C C . SER A 1 339 ? -41.732 -1.058 30.131 1.00 34.06 339 SER A C 1
ATOM 2616 O O . SER A 1 339 ? -42.535 -1.304 29.239 1.00 34.06 339 SER A O 1
ATOM 2618 N N . LEU A 1 340 ? -41.898 -1.399 31.412 1.00 32.09 340 LEU A N 1
ATOM 2619 C CA . LEU A 1 340 ? -43.139 -1.510 32.198 1.00 32.09 340 LEU A CA 1
ATOM 2620 C C . LEU A 1 340 ? -42.906 -2.499 33.351 1.00 32.09 340 LEU A C 1
ATOM 2622 O O . LEU A 1 340 ? -43.403 -3.620 33.374 1.00 32.09 340 LEU A O 1
ATOM 2626 N N . ALA A 1 341 ? -42.118 -2.048 34.324 1.00 35.50 341 ALA A N 1
ATOM 2627 C CA . ALA A 1 341 ? -42.235 -2.487 35.706 1.00 35.50 341 ALA A CA 1
ATOM 2628 C C . ALA A 1 341 ? -42.414 -1.222 36.551 1.00 35.50 341 ALA A C 1
ATOM 2630 O O . ALA A 1 341 ? -41.490 -0.736 37.194 1.00 35.50 341 ALA A O 1
ATOM 2631 N N . THR A 1 342 ? -43.609 -0.649 36.464 1.00 31.86 342 THR A N 1
ATOM 2632 C CA . THR A 1 342 ? -44.140 0.285 37.456 1.00 31.86 342 THR A CA 1
ATOM 2633 C C . THR A 1 342 ? -45.507 -0.252 37.848 1.00 31.86 342 THR A C 1
ATOM 2635 O O . THR A 1 342 ? -46.516 0.099 37.241 1.00 31.86 342 THR A O 1
ATOM 2638 N N . ASP A 1 343 ? -45.508 -1.165 38.818 1.00 35.00 343 ASP A N 1
ATOM 2639 C CA . ASP A 1 343 ? -46.674 -1.407 39.663 1.00 35.00 343 ASP A CA 1
ATOM 2640 C C . ASP A 1 343 ? -46.858 -0.153 40.528 1.00 35.00 343 ASP A C 1
ATOM 2642 O O . ASP A 1 343 ? -46.155 0.042 41.521 1.00 35.00 343 ASP A O 1
ATOM 2646 N N . GLU A 1 344 ? -47.775 0.724 40.123 1.00 30.92 344 GLU A N 1
ATOM 2647 C CA . GLU A 1 344 ? -48.435 1.639 41.052 1.00 30.92 344 GLU A CA 1
ATOM 2648 C C . GLU A 1 344 ? -49.724 0.989 41.591 1.00 30.92 344 GLU A C 1
ATOM 2650 O O . GLU A 1 344 ? -50.360 0.192 40.893 1.00 30.92 344 GLU A O 1
ATOM 2655 N N . PRO A 1 345 ? -50.120 1.287 42.842 1.00 35.47 345 PRO A N 1
ATOM 2656 C CA . PRO A 1 345 ? -51.114 0.517 43.582 1.00 35.47 345 PRO A CA 1
ATOM 2657 C C . PRO A 1 345 ? -52.547 0.856 43.149 1.00 35.47 345 PRO A C 1
ATOM 2659 O O . PRO A 1 345 ? -52.888 2.020 42.938 1.00 35.47 345 PRO A O 1
ATOM 2662 N N . GLN A 1 346 ? -53.416 -0.157 43.095 1.00 35.03 346 GLN A N 1
ATOM 2663 C CA . GLN A 1 346 ? -54.854 0.021 42.870 1.00 35.03 346 GLN A CA 1
ATOM 2664 C C . GLN A 1 346 ? -55.509 0.896 43.957 1.00 35.03 346 GLN A C 1
ATOM 2666 O O . GLN A 1 346 ? -55.254 0.670 45.144 1.00 35.03 346 GLN A O 1
ATOM 2671 N N . PRO A 1 347 ? -56.422 1.821 43.600 1.00 36.22 347 PRO A N 1
ATOM 2672 C CA . PRO A 1 347 ? -57.259 2.493 44.576 1.00 36.22 347 PRO A CA 1
ATOM 2673 C C . PRO A 1 347 ? -58.432 1.595 44.996 1.00 36.22 347 PRO A C 1
ATOM 2675 O O . PRO A 1 347 ? -59.077 0.926 44.188 1.00 36.22 347 PRO A O 1
ATOM 2678 N N . SER A 1 348 ? -58.681 1.612 46.301 1.00 35.59 348 SER A N 1
ATOM 2679 C CA . SER A 1 348 ? -59.733 0.923 47.039 1.00 35.59 348 SER A CA 1
ATOM 2680 C C . SER A 1 348 ? -61.141 1.244 46.527 1.00 35.59 348 SER A C 1
ATOM 2682 O O . SER A 1 348 ? -61.549 2.402 46.453 1.00 35.59 348 SER A O 1
ATOM 2684 N N . ALA A 1 349 ? -61.921 0.196 46.251 1.00 33.88 349 ALA A N 1
ATOM 2685 C CA . ALA A 1 349 ? -63.361 0.299 46.062 1.00 33.88 349 ALA A CA 1
ATOM 2686 C C . ALA A 1 349 ? -64.036 0.573 47.416 1.00 33.88 349 ALA A C 1
ATOM 2688 O O . ALA A 1 349 ? -64.127 -0.314 48.264 1.00 33.88 349 ALA A O 1
ATOM 2689 N N . HIS A 1 350 ? -64.504 1.806 47.611 1.00 38.06 350 HIS A N 1
ATOM 2690 C CA . HIS A 1 350 ? -65.488 2.117 48.640 1.00 38.06 350 HIS A CA 1
ATOM 2691 C C . HIS A 1 350 ? -66.869 1.661 48.163 1.00 38.06 350 HIS A C 1
ATOM 2693 O O . HIS A 1 350 ? -67.382 2.124 47.146 1.00 38.06 350 HIS A O 1
ATOM 2699 N N . GLN A 1 351 ? -67.438 0.726 48.918 1.00 38.72 351 GLN A N 1
ATOM 2700 C CA . GLN A 1 351 ? -68.876 0.536 49.030 1.00 38.72 351 GLN A CA 1
ATOM 2701 C C . GLN A 1 351 ? -69.482 1.818 49.607 1.00 38.72 351 GLN A C 1
ATOM 2703 O O . GLN A 1 351 ? -68.945 2.338 50.580 1.00 38.72 351 GLN A O 1
ATOM 2708 N N . ASP A 1 352 ? -70.594 2.275 49.038 1.00 38.06 352 ASP A N 1
ATOM 2709 C CA . ASP A 1 352 ? -71.672 2.851 49.834 1.00 38.06 352 ASP A CA 1
ATOM 2710 C C . ASP A 1 352 ? -73.018 2.591 49.154 1.00 38.06 352 ASP A C 1
ATOM 2712 O O . ASP A 1 352 ? -73.219 2.804 47.956 1.00 38.06 352 ASP A O 1
ATOM 2716 N N . GLU A 1 353 ? -73.907 2.044 49.973 1.00 39.00 353 GLU A N 1
ATOM 2717 C CA . GLU A 1 353 ? -75.312 1.766 49.737 1.00 39.00 353 GLU A CA 1
ATOM 2718 C C . GLU A 1 353 ? -76.134 3.060 49.630 1.00 39.00 353 GLU A C 1
ATOM 2720 O O . GLU A 1 353 ? -75.838 4.051 50.294 1.00 39.00 353 GLU A O 1
ATOM 2725 N N . ASN A 1 354 ? -77.202 3.011 48.825 1.00 35.38 354 ASN A N 1
ATOM 2726 C CA . ASN A 1 354 ? -78.552 3.576 49.037 1.00 35.38 354 ASN A CA 1
ATOM 2727 C C . ASN A 1 354 ? -79.238 3.614 47.654 1.00 35.38 354 ASN A C 1
ATOM 2729 O O . ASN A 1 354 ? -78.663 4.120 46.701 1.00 35.38 354 ASN A O 1
ATOM 2733 N N . GLY A 1 355 ? -80.423 3.061 47.395 1.00 35.38 355 GLY A N 1
ATOM 2734 C CA . GLY A 1 355 ? -81.601 2.911 48.242 1.00 35.38 355 GLY A CA 1
ATOM 2735 C C . GLY A 1 355 ? -82.729 3.789 47.669 1.00 35.38 355 GLY A C 1
ATOM 2736 O O . GLY A 1 355 ? -82.588 5.006 47.664 1.00 35.38 355 GLY A O 1
ATOM 2737 N N . ALA A 1 356 ? -83.833 3.149 47.253 1.00 39.69 356 ALA A N 1
ATOM 2738 C CA . ALA A 1 356 ? -85.098 3.687 46.700 1.00 39.69 356 ALA A CA 1
ATOM 2739 C C . ALA A 1 356 ? -85.055 4.194 45.236 1.00 39.69 356 ALA A C 1
ATOM 2741 O O . ALA A 1 356 ? -84.118 4.873 44.842 1.00 39.69 356 ALA A O 1
ATOM 2742 N N . ALA A 1 357 ? -86.031 3.925 44.361 1.00 39.31 357 ALA A N 1
ATOM 2743 C CA . ALA A 1 357 ? -87.393 3.397 44.498 1.00 39.31 357 ALA A CA 1
ATOM 2744 C C . ALA A 1 357 ? -87.752 2.483 43.312 1.00 39.31 357 ALA A C 1
ATOM 2746 O O . ALA A 1 357 ? -87.151 2.676 42.229 1.00 39.31 357 ALA A O 1
#

pLDDT: mean 76.96, std 17.55, range [30.92, 97.19]

Radius of gyration: 32.74 Å; chains: 1; bounding box: 123×40×91 Å

Sequence (357 aa):
MLQTQLLKRIEKTLAALAAAETLTQVVDSINKINDGIKSELKSIARNTNQDGSKFQNSANSIHSILAALKLTTSSISARTLFLEIAELRSGLYAAMQEGQQQHELISSVNRQLDFFATAYDNYIAHQTAEAALPLVIGAQSLKQTLIEFQSALEYVKGNFSDSLGPNANETELSLTLTRVDSLEEFIKKLAAINCIYAELCMILNISTPLRISKIESGSLWIRIFGDTKVIDLATKFLEGAARYFHNNYTTEGKISAIPHRIDSMNSILDFSNKLKESGVDVTNLNDELIKGAVVLAKNLNALIEQQPLMEINGKEFSIGGDAQSALLKQPVIPRLENSLATDEPQPSAHQDENGAA

Foldseek 3Di:
DVLVLLLVLLVLLVVLLVVLVLLVQLLVVLLVLVVQLVVLVVQCVVCVPPDPVSNVVSVVSNVVSLLCNVVSLVVGDLVSNVVSLVSSLVSLCVSPVPDPDDDPLNVQLNVLSVQLNVLSVQCVVPVDPVSSVSNSVSSVSNVVSSVVSNVVSVVSSVVSDFPDDEDPFKDKKKKWFADQPDPVLLVLLVVLLQLLLVLLCVQVVHDWHKAWRDFDPPITITIIITGPLSRVLSLVLLVVLLVVQLVQCDPVRDDCQVPLDDVLPPVLVVLLVSCVVSVGDPVDVDPSSSVSSSSNSVSSSSNNPLGQWMDIPNRIRHNDDVSSVVSVPDDPDDPPDDDDPDPDDDDDDDDDDDDDD